Protein AF-A0A822G4Q5-F1 (afdb_monomer_lite)

Structure (mmCIF, N/CA/C/O backbone):
data_AF-A0A822G4Q5-F1
#
_entry.id   AF-A0A822G4Q5-F1
#
loop_
_atom_site.group_PDB
_atom_site.id
_atom_site.type_symbol
_atom_site.label_atom_id
_atom_site.label_alt_id
_atom_site.label_comp_id
_atom_site.label_asym_id
_atom_site.label_entity_id
_atom_site.label_seq_id
_atom_site.pdbx_PDB_ins_code
_atom_site.Cartn_x
_atom_site.Cartn_y
_atom_site.Cartn_z
_atom_site.occupancy
_atom_site.B_iso_or_equiv
_atom_site.auth_seq_id
_atom_site.auth_comp_id
_atom_site.auth_asym_id
_atom_site.auth_atom_id
_atom_site.pdbx_PDB_model_num
ATOM 1 N N . VAL A 1 1 ? -18.278 -3.561 -5.406 1.00 95.00 1 VAL A N 1
ATOM 2 C CA . VAL A 1 1 ? -18.072 -3.279 -3.957 1.00 95.00 1 VAL A CA 1
ATOM 3 C C . VAL A 1 1 ? -19.128 -3.998 -3.132 1.00 95.00 1 VAL A C 1
ATOM 5 O O . VAL A 1 1 ? -20.148 -4.370 -3.697 1.00 95.00 1 VAL A O 1
ATOM 8 N N . ARG A 1 2 ? -18.914 -4.217 -1.835 1.00 96.56 2 ARG A N 1
ATOM 9 C CA . ARG A 1 2 ? -19.910 -4.777 -0.910 1.00 96.56 2 ARG A CA 1
ATOM 10 C C . ARG A 1 2 ? -20.115 -3.811 0.250 1.00 96.56 2 ARG A C 1
ATOM 12 O O . ARG A 1 2 ? -19.138 -3.338 0.832 1.00 96.56 2 ARG A O 1
ATOM 19 N N . PHE A 1 3 ? -21.371 -3.503 0.553 1.00 96.44 3 PHE A N 1
ATOM 20 C CA . PHE A 1 3 ? -21.721 -2.659 1.690 1.00 96.44 3 PHE A CA 1
ATOM 21 C C . PHE A 1 3 ? -21.777 -3.474 2.987 1.00 96.44 3 PHE A C 1
ATOM 23 O O . PHE A 1 3 ? -21.990 -4.688 2.976 1.00 96.44 3 PHE A O 1
ATOM 30 N N . LYS A 1 4 ? -21.584 -2.795 4.114 1.00 95.38 4 LYS A N 1
ATOM 31 C CA . LYS A 1 4 ? -21.732 -3.356 5.454 1.00 95.38 4 LYS A CA 1
ATOM 32 C C . LYS A 1 4 ? -23.135 -3.929 5.625 1.00 95.38 4 LYS A C 1
ATOM 34 O O . LYS A 1 4 ? -24.110 -3.311 5.202 1.00 95.38 4 LYS A O 1
ATOM 39 N N . ASN A 1 5 ? -23.228 -5.100 6.252 1.00 92.94 5 ASN A N 1
ATOM 40 C CA . ASN A 1 5 ? -24.468 -5.868 6.439 1.00 92.94 5 ASN A CA 1
ATOM 41 C C . ASN A 1 5 ? -25.111 -6.397 5.141 1.00 92.94 5 ASN A C 1
ATOM 43 O O . ASN A 1 5 ? -26.229 -6.902 5.182 1.00 92.94 5 ASN A O 1
ATOM 47 N N . TRP A 1 6 ? -24.433 -6.307 3.990 1.00 93.88 6 TRP A N 1
ATOM 48 C CA . TRP A 1 6 ? -24.922 -6.885 2.737 1.00 93.88 6 TRP A CA 1
ATOM 49 C C . TRP A 1 6 ? -24.223 -8.214 2.452 1.00 93.88 6 TRP A C 1
ATOM 51 O O . TRP A 1 6 ? -22.994 -8.307 2.524 1.00 93.88 6 TRP A O 1
ATOM 61 N N . GLY A 1 7 ? -25.007 -9.229 2.077 1.00 92.50 7 GLY A N 1
ATOM 62 C CA . GLY A 1 7 ? -24.498 -10.566 1.749 1.00 92.50 7 GLY A CA 1
ATOM 63 C C . GLY A 1 7 ? -23.899 -10.690 0.344 1.00 92.50 7 GLY A C 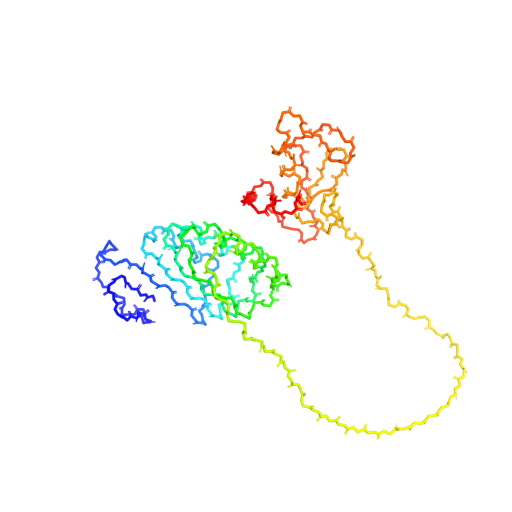1
ATOM 64 O O . GLY A 1 7 ? -23.169 -11.639 0.071 1.00 92.50 7 GL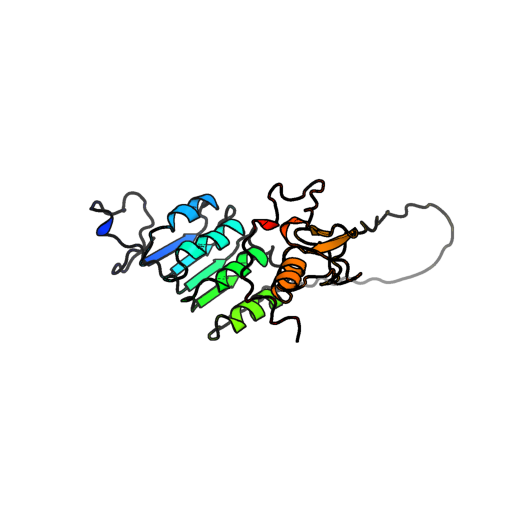Y A O 1
ATOM 65 N N . THR A 1 8 ? -24.169 -9.737 -0.551 1.00 94.12 8 THR A N 1
ATOM 66 C CA . THR A 1 8 ? -23.769 -9.801 -1.964 1.00 94.12 8 THR A CA 1
ATOM 67 C C . THR A 1 8 ? -22.996 -8.564 -2.401 1.00 94.12 8 THR A C 1
ATOM 69 O O . THR A 1 8 ? -23.208 -7.456 -1.909 1.00 94.12 8 THR A O 1
ATOM 72 N N . PHE A 1 9 ? -22.103 -8.746 -3.373 1.00 95.75 9 PHE A N 1
ATOM 73 C CA . PHE A 1 9 ? -21.417 -7.642 -4.035 1.00 95.75 9 PHE A CA 1
ATOM 74 C C . PHE A 1 9 ? -22.334 -6.944 -5.038 1.00 95.75 9 PHE A C 1
ATOM 76 O O . PHE A 1 9 ? -23.083 -7.587 -5.769 1.00 95.75 9 PHE A O 1
ATOM 83 N N . ILE A 1 10 ? -22.176 -5.629 -5.142 1.00 94.75 10 ILE A N 1
ATOM 84 C CA . ILE A 1 10 ? -22.649 -4.842 -6.274 1.00 94.75 10 ILE A CA 1
ATOM 85 C C . ILE A 1 10 ? -21.537 -4.819 -7.318 1.00 94.75 10 ILE A C 1
ATOM 87 O O . ILE A 1 10 ? -20.440 -4.297 -7.073 1.00 94.75 10 ILE A O 1
ATOM 91 N N . SER A 1 11 ? -21.828 -5.413 -8.470 1.00 92.62 11 SER A N 1
ATOM 92 C CA . SER A 1 11 ? -20.975 -5.434 -9.662 1.00 92.62 11 SER A CA 1
ATOM 93 C C . SER A 1 11 ? -21.550 -4.610 -10.818 1.00 92.62 11 SER A C 1
ATOM 95 O O . SER A 1 11 ? -20.801 -4.209 -11.701 1.00 92.62 11 SER A O 1
ATOM 97 N N . ASN A 1 12 ? -22.856 -4.328 -10.805 1.00 93.00 12 ASN A N 1
ATOM 98 C CA . ASN A 1 12 ? -23.525 -3.488 -11.792 1.00 93.00 12 ASN A CA 1
ATOM 99 C C . ASN A 1 12 ? -23.679 -2.063 -11.245 1.00 93.00 12 ASN A C 1
ATOM 101 O O . ASN A 1 12 ? -24.292 -1.870 -10.196 1.00 93.00 12 ASN A O 1
ATOM 105 N N . TYR A 1 13 ? -23.160 -1.072 -11.970 1.00 90.56 13 TYR A N 1
ATOM 106 C CA . TYR A 1 13 ? -23.275 0.344 -11.612 1.00 90.56 13 TYR A CA 1
ATOM 107 C C . TYR A 1 13 ? -24.737 0.789 -11.452 1.00 90.56 13 TYR A C 1
ATOM 109 O O . TYR A 1 13 ? -25.076 1.496 -10.509 1.00 90.56 13 TYR A O 1
ATOM 117 N N . ASN A 1 14 ? -25.631 0.287 -12.304 1.00 94.19 14 ASN A N 1
ATOM 118 C CA . ASN A 1 14 ? -27.055 0.625 -12.253 1.00 94.19 14 ASN A CA 1
ATOM 119 C C . ASN A 1 14 ? -27.787 -0.024 -11.064 1.00 94.19 14 ASN A C 1
ATOM 121 O O . ASN A 1 14 ? -28.950 0.279 -10.827 1.00 94.19 14 ASN A O 1
ATOM 125 N N . ALA A 1 15 ? -27.123 -0.919 -10.323 1.00 90.88 15 ALA A N 1
ATOM 126 C CA . ALA A 1 15 ? -27.644 -1.549 -9.110 1.00 90.88 15 ALA A CA 1
ATOM 127 C C . ALA A 1 15 ? -27.128 -0.878 -7.822 1.00 90.88 15 ALA A C 1
ATOM 129 O O . ALA A 1 15 ? -27.288 -1.426 -6.730 1.00 90.88 15 ALA A O 1
ATOM 130 N N . ILE A 1 16 ? -26.478 0.287 -7.931 1.00 90.81 16 ILE A N 1
ATOM 131 C CA . ILE A 1 16 ? -26.104 1.093 -6.768 1.00 90.81 16 ILE A CA 1
ATOM 132 C C . ILE A 1 16 ? -27.390 1.614 -6.100 1.00 90.81 16 ILE A C 1
ATOM 134 O O . ILE A 1 16 ? -28.247 2.174 -6.787 1.00 90.81 16 ILE A O 1
ATOM 138 N N . PRO A 1 17 ? -27.556 1.434 -4.776 1.00 89.00 17 PRO A N 1
ATOM 139 C CA . PRO A 1 17 ? -28.754 1.874 -4.081 1.00 89.00 17 PRO A CA 1
ATOM 140 C C . PRO A 1 17 ? -28.853 3.400 -4.056 1.00 89.00 17 PRO A C 1
ATOM 142 O O . PRO A 1 17 ? -27.862 4.107 -3.867 1.00 89.00 17 PRO A O 1
ATOM 145 N N . ILE A 1 18 ? -30.078 3.898 -4.204 1.00 91.38 18 ILE A N 1
ATOM 146 C CA . ILE A 1 18 ? -30.392 5.323 -4.113 1.00 91.38 18 ILE A CA 1
ATOM 147 C C . ILE A 1 18 ? -30.724 5.640 -2.653 1.00 91.38 18 ILE A C 1
ATOM 149 O O . ILE A 1 18 ? -31.617 5.033 -2.066 1.00 91.38 18 ILE A O 1
ATOM 153 N N . GLY A 1 19 ? -30.005 6.591 -2.063 1.00 88.69 19 GLY A N 1
ATOM 154 C CA . GLY A 1 19 ? -30.226 7.041 -0.692 1.00 88.69 19 GLY A CA 1
ATOM 155 C C . GLY A 1 19 ? -29.139 8.005 -0.231 1.00 88.69 19 GLY A C 1
ATOM 156 O O . GLY A 1 19 ? -28.251 8.379 -1.000 1.00 88.69 19 GLY A O 1
ATOM 157 N N . ALA A 1 20 ? -29.211 8.432 1.029 1.00 86.06 20 ALA A N 1
ATOM 158 C CA . ALA A 1 20 ? -28.218 9.344 1.582 1.00 86.06 20 ALA A CA 1
ATOM 159 C C . ALA A 1 20 ? -26.853 8.634 1.711 1.00 86.06 20 ALA A C 1
ATOM 161 O O . ALA A 1 20 ? -26.807 7.503 2.198 1.00 86.06 20 ALA A O 1
ATOM 162 N N . PRO A 1 21 ? -25.721 9.280 1.366 1.00 78.06 21 PRO A N 1
ATOM 163 C CA . PRO A 1 21 ? -24.396 8.648 1.422 1.00 78.06 21 PRO A CA 1
ATOM 164 C C . PRO A 1 21 ? -24.020 8.077 2.797 1.00 78.06 21 PRO A C 1
ATOM 166 O O . PRO A 1 21 ? -23.279 7.104 2.894 1.00 78.06 21 PRO A O 1
ATOM 169 N N . SER A 1 22 ? -24.551 8.652 3.880 1.00 84.00 22 SER A N 1
ATOM 170 C CA . SER A 1 22 ? -24.336 8.169 5.248 1.00 84.00 22 SER A CA 1
ATOM 171 C C . SER A 1 22 ? -24.955 6.792 5.522 1.00 84.00 22 SER A C 1
ATOM 173 O O . SER A 1 22 ? -24.504 6.115 6.446 1.00 84.00 22 SER A O 1
ATOM 175 N N . GLN A 1 23 ? -25.946 6.372 4.728 1.00 89.62 23 GLN A N 1
ATOM 176 C CA . GLN A 1 23 ? -26.679 5.112 4.898 1.00 89.62 23 GLN A CA 1
ATOM 177 C C . GLN A 1 23 ? -25.879 3.895 4.428 1.00 89.62 23 GLN A C 1
ATOM 179 O O . GLN A 1 23 ? -26.071 2.798 4.951 1.00 89.62 23 GLN A O 1
ATOM 184 N N . PHE A 1 24 ? -24.975 4.074 3.463 1.00 92.75 24 PHE A N 1
ATOM 185 C CA . PHE A 1 24 ? -24.252 2.972 2.839 1.00 92.75 24 PHE A CA 1
ATOM 186 C C . PHE A 1 24 ? -22.760 3.072 3.139 1.00 92.75 24 PHE A C 1
ATOM 188 O O . PHE A 1 24 ? -22.057 3.963 2.666 1.00 92.75 24 PHE A O 1
ATOM 195 N N . LYS A 1 25 ? -22.259 2.126 3.933 1.00 95.81 25 LYS A N 1
ATOM 196 C CA . LYS A 1 25 ? -20.843 2.035 4.304 1.00 95.81 25 LYS A CA 1
ATOM 197 C C . LYS A 1 25 ? -20.188 0.900 3.537 1.00 95.81 25 LYS A C 1
ATOM 199 O O . LYS A 1 25 ? -20.656 -0.231 3.617 1.00 95.81 25 LYS A O 1
ATOM 204 N N . ILE A 1 26 ? -19.147 1.189 2.758 1.00 96.94 26 ILE A N 1
ATOM 205 C CA . ILE A 1 26 ? -18.414 0.156 2.014 1.00 96.94 26 ILE A CA 1
ATOM 206 C C . ILE A 1 26 ? -17.595 -0.668 3.010 1.00 96.94 26 ILE A C 1
ATOM 208 O O . ILE A 1 26 ? -16.813 -0.108 3.769 1.00 96.94 26 ILE A O 1
ATOM 212 N N . GLU A 1 27 ? -17.763 -1.988 2.971 1.00 97.69 27 GLU A N 1
ATOM 213 C CA . GLU A 1 27 ? -17.027 -2.940 3.810 1.00 97.69 27 GLU A CA 1
ATOM 214 C C . GLU A 1 27 ? -15.979 -3.713 2.999 1.00 97.69 27 GLU A C 1
ATOM 216 O O . GLU A 1 27 ? -14.897 -4.008 3.507 1.00 97.69 27 GLU A O 1
ATOM 221 N N . GLU A 1 28 ? -16.250 -4.007 1.722 1.00 98.38 28 GLU A N 1
ATOM 222 C CA . GLU A 1 28 ? -15.286 -4.695 0.856 1.00 98.38 28 GLU A CA 1
ATOM 223 C C . GLU A 1 28 ? -15.213 -4.096 -0.549 1.00 98.38 28 GLU A C 1
ATOM 225 O O . GLU A 1 28 ? -16.220 -3.855 -1.226 1.00 98.38 28 GLU A O 1
ATOM 230 N N . ILE A 1 29 ? -13.986 -3.932 -1.032 1.00 98.19 29 ILE A N 1
ATOM 231 C CA . ILE A 1 29 ? -13.687 -3.581 -2.416 1.00 98.19 29 ILE A CA 1
ATOM 232 C C . ILE A 1 29 ? -13.072 -4.806 -3.080 1.00 98.19 29 ILE A C 1
ATOM 234 O O . ILE A 1 29 ? -12.075 -5.351 -2.619 1.00 98.19 29 ILE A O 1
ATOM 238 N N . ARG A 1 30 ? -13.672 -5.232 -4.190 1.00 97.56 30 ARG A N 1
ATOM 239 C CA . ARG A 1 30 ? -13.136 -6.273 -5.063 1.00 97.56 30 ARG A CA 1
ATOM 240 C C . ARG A 1 30 ? -13.054 -5.702 -6.469 1.00 97.56 30 ARG A C 1
ATOM 242 O O . ARG A 1 30 ? -14.085 -5.330 -7.027 1.00 97.56 30 ARG A O 1
ATOM 249 N N . ALA A 1 31 ? -11.842 -5.631 -7.000 1.00 96.56 31 ALA A N 1
ATOM 250 C CA . ALA A 1 31 ? -11.536 -5.150 -8.334 1.00 96.56 31 ALA A CA 1
ATOM 251 C C . ALA A 1 31 ? -10.730 -6.226 -9.066 1.00 96.56 31 ALA A C 1
ATOM 253 O O . ALA A 1 31 ? -9.599 -6.521 -8.691 1.00 96.56 31 ALA A O 1
ATOM 254 N N . ILE A 1 32 ? -11.346 -6.835 -10.078 1.00 95.44 32 ILE A N 1
ATOM 255 C CA . ILE A 1 32 ? -10.753 -7.899 -10.894 1.00 95.44 32 ILE A CA 1
ATOM 256 C C . ILE A 1 32 ? -10.841 -7.444 -12.346 1.00 95.44 32 ILE A C 1
ATOM 258 O O . ILE A 1 32 ? -11.933 -7.097 -12.793 1.00 95.44 32 ILE A O 1
ATOM 262 N N . ASN A 1 33 ? -9.716 -7.434 -13.065 1.00 94.50 33 ASN A N 1
ATOM 263 C CA . ASN A 1 33 ? -9.623 -6.896 -14.430 1.00 94.50 33 ASN A CA 1
ATOM 264 C C . ASN A 1 33 ? -10.166 -5.458 -14.536 1.00 94.50 33 ASN A C 1
ATOM 266 O O . ASN A 1 33 ? -10.824 -5.097 -15.512 1.00 94.50 33 ASN A O 1
ATOM 270 N N . ALA A 1 34 ? -9.947 -4.645 -13.502 1.00 93.00 34 ALA A N 1
ATOM 271 C CA . ALA A 1 34 ? -10.480 -3.293 -13.437 1.00 93.00 34 ALA A CA 1
ATOM 272 C C . ALA A 1 34 ? -9.436 -2.263 -13.890 1.00 93.00 34 ALA A C 1
ATOM 274 O O . ALA A 1 34 ? -8.253 -2.363 -13.563 1.00 93.00 34 ALA A O 1
ATOM 275 N N . CYS A 1 35 ? -9.888 -1.216 -14.576 1.00 92.88 35 CYS A N 1
ATOM 276 C CA . CYS A 1 35 ? -9.062 -0.085 -15.010 1.00 92.88 35 CYS A CA 1
ATOM 277 C C . CYS A 1 35 ? -8.890 0.979 -13.906 1.00 92.88 35 CYS A C 1
ATOM 279 O O . CYS A 1 35 ? -9.028 2.175 -14.149 1.00 92.88 35 CYS A O 1
ATOM 281 N N . ILE A 1 36 ? -8.656 0.548 -12.662 1.00 93.19 36 ILE A N 1
ATOM 282 C CA . ILE A 1 36 ? -8.436 1.465 -11.537 1.00 93.19 36 ILE A CA 1
ATOM 283 C C . ILE A 1 36 ? -6.996 1.977 -11.598 1.00 93.19 36 ILE A C 1
ATOM 285 O O . ILE A 1 36 ? -6.057 1.183 -11.647 1.00 93.19 36 ILE A O 1
ATOM 289 N N . THR A 1 37 ? -6.829 3.297 -11.557 1.00 92.62 37 THR A N 1
ATOM 290 C CA . THR A 1 37 ? -5.525 3.969 -11.490 1.00 92.62 37 THR A CA 1
ATOM 291 C C . THR A 1 37 ? -5.130 4.277 -10.047 1.00 92.62 37 THR A C 1
ATOM 293 O O . THR A 1 37 ? -5.963 4.248 -9.136 1.00 92.62 37 THR A O 1
ATOM 296 N N . SER A 1 38 ? -3.872 4.667 -9.835 1.00 87.75 38 SER A N 1
ATOM 297 C CA . SER A 1 38 ? -3.397 5.188 -8.546 1.00 87.75 38 SER A CA 1
ATOM 298 C C . SER A 1 38 ? -4.218 6.368 -8.026 1.00 87.75 38 SER A C 1
ATOM 300 O O . SER A 1 38 ? -4.416 6.497 -6.816 1.00 87.75 38 SER A O 1
ATOM 302 N N . GLU A 1 39 ? -4.748 7.204 -8.925 1.00 88.88 39 GLU A N 1
ATOM 303 C CA . GLU A 1 39 ? -5.601 8.329 -8.541 1.00 88.88 39 GLU A CA 1
ATOM 304 C C . GLU A 1 39 ? -6.918 7.883 -7.904 1.00 88.88 39 GLU A C 1
ATOM 306 O O . GLU A 1 39 ? -7.374 8.494 -6.936 1.00 88.88 39 GLU A O 1
ATOM 311 N N . GLY A 1 40 ? -7.458 6.741 -8.338 1.00 92.06 40 GLY A N 1
ATOM 312 C CA . GLY A 1 40 ? -8.669 6.149 -7.771 1.00 92.06 40 GLY A CA 1
ATOM 313 C C . GLY A 1 40 ? -8.566 5.813 -6.277 1.00 92.06 40 GLY A C 1
ATOM 314 O O . GLY A 1 40 ? -9.579 5.763 -5.586 1.00 92.06 40 GLY A O 1
ATOM 315 N N . PHE A 1 41 ? -7.357 5.650 -5.734 1.00 95.25 41 PHE A N 1
ATOM 316 C CA . PHE A 1 41 ? -7.164 5.373 -4.307 1.00 95.25 41 PHE A CA 1
ATOM 317 C C . PHE A 1 41 ? -7.376 6.606 -3.418 1.00 95.25 41 PHE A C 1
ATOM 319 O O . PHE A 1 41 ? -7.492 6.461 -2.204 1.00 95.25 41 PHE A O 1
ATOM 326 N N . ALA A 1 42 ? -7.477 7.815 -3.988 1.00 92.12 42 ALA A N 1
ATOM 327 C CA . ALA A 1 42 ? -7.885 8.997 -3.224 1.00 92.12 42 ALA A CA 1
ATOM 328 C C . ALA A 1 42 ? -9.300 8.840 -2.636 1.00 92.12 42 ALA A C 1
ATOM 330 O O . ALA A 1 42 ? -9.569 9.345 -1.551 1.00 92.12 42 ALA A O 1
ATOM 331 N N . TYR A 1 43 ? -10.172 8.067 -3.296 1.00 95.69 43 TYR A N 1
ATOM 332 C CA . TYR A 1 43 ? -11.537 7.785 -2.837 1.00 95.69 43 TYR A CA 1
ATOM 333 C C . TYR A 1 43 ? -11.615 6.783 -1.675 1.00 95.69 43 TYR A C 1
ATOM 335 O O . TYR A 1 43 ? -12.710 6.468 -1.215 1.00 95.69 43 TYR A O 1
ATOM 343 N N . LEU A 1 44 ? -10.477 6.274 -1.191 1.00 95.81 44 LEU A N 1
ATOM 344 C CA . LEU A 1 44 ? -10.431 5.551 0.082 1.00 95.81 44 LEU A CA 1
ATOM 345 C C . LEU A 1 44 ? -10.583 6.494 1.283 1.00 95.81 44 LEU A C 1
ATOM 347 O O . LEU A 1 44 ? -10.931 6.041 2.373 1.00 95.81 44 LEU A O 1
ATOM 351 N N . ASP A 1 45 ? -10.315 7.789 1.097 1.00 93.69 45 ASP A N 1
ATOM 352 C CA . ASP A 1 45 ? -10.490 8.785 2.147 1.00 93.69 45 ASP A CA 1
ATOM 353 C C . ASP A 1 45 ? -11.961 8.859 2.588 1.00 93.69 45 ASP A C 1
ATOM 355 O O . ASP A 1 45 ? -12.881 8.853 1.770 1.00 93.69 45 ASP A O 1
ATOM 359 N N . GLY A 1 46 ? -12.189 8.881 3.900 1.00 92.50 46 GLY A N 1
ATOM 360 C CA . GLY A 1 46 ? -13.528 8.836 4.491 1.00 92.50 46 GLY A CA 1
ATOM 361 C C . GLY A 1 46 ? -14.193 7.451 4.549 1.00 92.50 46 GLY A C 1
ATOM 362 O O . GLY A 1 46 ? -15.292 7.343 5.100 1.00 92.50 46 GLY A O 1
ATOM 363 N N . LEU A 1 47 ? -13.562 6.376 4.053 1.00 95.81 47 LEU A N 1
ATOM 364 C CA . LEU A 1 47 ? -14.100 5.014 4.190 1.00 95.81 47 LEU A CA 1
ATOM 365 C C . LEU A 1 47 ? -13.817 4.422 5.585 1.00 95.81 47 LEU A C 1
ATOM 367 O O . LEU A 1 47 ? -12.849 3.696 5.808 1.00 95.81 47 LEU A O 1
ATOM 371 N N . THR A 1 48 ? -14.719 4.700 6.526 1.00 94.81 48 THR A N 1
ATOM 372 C CA . THR A 1 48 ? -14.612 4.330 7.954 1.00 94.81 48 THR A CA 1
ATOM 373 C C . THR A 1 48 ? -14.842 2.856 8.281 1.00 94.81 48 THR A C 1
ATOM 375 O O . THR A 1 48 ? -14.525 2.416 9.381 1.00 94.81 48 THR A O 1
ATOM 378 N N . ASP A 1 49 ? -15.403 2.083 7.356 1.00 96.88 49 ASP A N 1
ATOM 379 C CA . ASP A 1 49 ? -15.839 0.703 7.607 1.00 96.88 49 ASP A CA 1
ATOM 380 C C . ASP A 1 49 ? -15.196 -0.299 6.639 1.00 96.88 49 ASP A C 1
ATOM 382 O O . ASP A 1 49 ? -15.547 -1.477 6.650 1.00 96.88 49 ASP A O 1
ATOM 386 N N . LEU A 1 50 ? -14.250 0.143 5.805 1.00 98.19 50 LEU A N 1
ATOM 387 C CA . LEU A 1 50 ? -13.613 -0.717 4.816 1.00 98.19 50 LEU A CA 1
ATOM 388 C C . LEU A 1 50 ? -12.723 -1.757 5.504 1.00 98.19 50 LEU A C 1
ATOM 390 O O . LEU A 1 50 ? -11.725 -1.414 6.128 1.00 98.19 50 LEU A O 1
ATOM 394 N N . LYS A 1 51 ? -13.066 -3.037 5.352 1.00 97.81 51 LYS A N 1
ATOM 395 C CA . LYS A 1 51 ? -12.367 -4.169 5.970 1.00 97.81 51 LYS A CA 1
ATOM 396 C C . LYS A 1 51 ? -11.509 -4.954 4.998 1.00 97.81 51 LYS A C 1
ATOM 398 O O . LYS A 1 51 ? -10.472 -5.472 5.412 1.00 97.81 51 LYS A O 1
ATOM 403 N N . LYS A 1 52 ? -11.914 -5.074 3.728 1.00 98.06 52 LYS A N 1
ATOM 404 C CA . LYS A 1 52 ? -11.177 -5.895 2.754 1.00 98.06 52 LYS A CA 1
ATOM 405 C C . LYS A 1 52 ? -10.991 -5.218 1.407 1.00 98.06 52 LYS A C 1
ATOM 407 O O . LYS A 1 52 ? -11.926 -4.632 0.862 1.00 98.06 52 LYS A O 1
ATOM 412 N N . ILE A 1 53 ? -9.798 -5.378 0.845 1.00 98.25 53 ILE A N 1
ATOM 413 C CA . ILE A 1 53 ? -9.459 -4.972 -0.519 1.00 98.25 53 ILE A CA 1
ATOM 414 C C . ILE A 1 53 ? -8.917 -6.192 -1.273 1.00 98.25 53 ILE A C 1
ATOM 416 O O . ILE A 1 53 ? -7.944 -6.807 -0.852 1.00 98.25 53 ILE A O 1
ATOM 420 N N . HIS A 1 54 ? -9.521 -6.533 -2.409 1.00 97.69 54 HIS A N 1
ATOM 421 C CA . HIS A 1 54 ? -9.015 -7.530 -3.359 1.00 97.69 54 HIS A CA 1
ATOM 422 C C . HIS A 1 54 ? -8.753 -6.843 -4.690 1.00 97.69 54 HIS A C 1
ATOM 424 O O . HIS A 1 54 ? -9.686 -6.320 -5.301 1.00 97.69 54 HIS A O 1
ATOM 430 N N . LEU A 1 55 ? -7.503 -6.878 -5.143 1.00 97.62 55 LEU A N 1
ATOM 431 C CA . LEU A 1 55 ? -7.048 -6.328 -6.415 1.00 97.62 55 LEU A CA 1
ATOM 432 C C . LEU A 1 55 ? -6.419 -7.442 -7.246 1.00 97.62 55 LEU A C 1
ATOM 434 O O . LEU A 1 55 ? -5.454 -8.075 -6.817 1.00 97.62 55 LEU A O 1
ATOM 438 N N . GLU A 1 56 ? -6.964 -7.667 -8.435 1.00 95.50 56 GLU A N 1
ATOM 439 C CA . GLU A 1 56 ? -6.492 -8.700 -9.346 1.00 95.50 56 GLU A CA 1
ATOM 440 C C . GLU A 1 56 ? -6.456 -8.195 -10.786 1.00 95.50 56 GLU A C 1
ATOM 442 O O . GLU A 1 56 ? -7.460 -7.690 -11.292 1.00 95.50 56 GLU A O 1
ATOM 447 N N . LYS A 1 57 ? -5.308 -8.355 -11.458 1.00 93.50 57 LYS A N 1
ATOM 448 C CA . LYS A 1 57 ? -5.126 -7.967 -12.872 1.00 93.50 57 LYS A CA 1
ATOM 449 C C . LYS A 1 57 ? -5.470 -6.493 -13.141 1.00 93.50 57 LYS A C 1
ATOM 451 O O . LYS A 1 57 ? -6.055 -6.141 -14.166 1.00 93.50 57 LYS A O 1
ATOM 456 N N . CYS A 1 58 ? -5.124 -5.616 -12.200 1.00 94.31 58 CYS A N 1
ATOM 457 C CA . CYS A 1 58 ? -5.321 -4.172 -12.312 1.00 94.31 58 CYS A CA 1
ATOM 458 C C . CYS A 1 58 ? -4.013 -3.502 -12.764 1.00 94.31 58 CYS A C 1
ATOM 460 O O . CYS A 1 58 ? -3.192 -3.093 -11.945 1.00 94.31 58 CYS A O 1
ATOM 462 N N . ASN A 1 59 ? -3.814 -3.383 -14.078 1.00 89.50 59 ASN A N 1
ATOM 463 C CA . ASN A 1 59 ? -2.523 -2.998 -14.676 1.00 89.50 59 ASN A CA 1
ATOM 464 C C . ASN A 1 59 ? -2.097 -1.538 -14.435 1.00 89.50 59 ASN A C 1
ATOM 466 O O . ASN A 1 59 ? -0.945 -1.189 -14.681 1.00 89.50 59 ASN A O 1
ATOM 470 N N . GLN A 1 60 ? -3.017 -0.683 -13.984 1.00 89.44 60 GLN A N 1
ATOM 471 C CA . GLN A 1 60 ? -2.772 0.746 -13.752 1.00 89.44 60 GLN A CA 1
ATOM 472 C C . GLN A 1 60 ? -2.501 1.087 -12.273 1.00 89.44 60 GLN A C 1
ATOM 474 O O . GLN A 1 60 ? -2.353 2.260 -11.927 1.00 89.44 60 GLN A O 1
ATOM 479 N N . ILE A 1 61 ? -2.422 0.075 -11.403 1.00 92.31 61 ILE A N 1
ATOM 480 C CA . ILE A 1 61 ? -2.105 0.216 -9.976 1.00 92.31 61 ILE A CA 1
ATOM 481 C C . ILE A 1 61 ? -0.599 0.036 -9.774 1.00 92.31 61 ILE A C 1
ATOM 483 O O . ILE A 1 61 ? -0.030 -0.942 -10.248 1.00 92.31 61 ILE A O 1
ATOM 487 N N . ASN A 1 62 ? 0.020 0.958 -9.038 1.00 91.38 62 ASN A N 1
ATOM 488 C CA . ASN A 1 62 ? 1.460 1.027 -8.756 1.00 91.38 62 ASN A CA 1
ATOM 489 C C . ASN A 1 62 ? 1.745 1.294 -7.264 1.00 91.38 62 ASN A C 1
ATOM 491 O O . ASN A 1 62 ? 0.818 1.426 -6.462 1.00 91.38 62 ASN A O 1
ATOM 495 N N . ASP A 1 63 ? 3.017 1.432 -6.887 1.00 90.44 63 ASP A N 1
ATOM 496 C CA . ASP A 1 63 ? 3.440 1.659 -5.495 1.00 90.44 63 ASP A CA 1
ATOM 497 C C . ASP A 1 63 ? 2.765 2.871 -4.825 1.00 90.44 63 ASP A C 1
ATOM 499 O O . ASP A 1 63 ? 2.393 2.810 -3.651 1.00 90.44 63 ASP A O 1
ATOM 503 N N . SER A 1 64 ? 2.504 3.953 -5.571 1.00 89.88 64 SER A N 1
ATOM 504 C CA . SER A 1 64 ? 1.784 5.129 -5.053 1.00 89.88 64 SER A CA 1
ATOM 505 C C . SER A 1 64 ? 0.348 4.807 -4.633 1.00 89.88 64 SER A C 1
ATOM 507 O O . SER A 1 64 ? -0.206 5.463 -3.751 1.00 89.88 64 SER A O 1
ATOM 509 N N . SER A 1 65 ? -0.253 3.782 -5.236 1.00 93.12 65 SER A N 1
ATOM 510 C CA . SER A 1 65 ? -1.581 3.287 -4.861 1.00 93.12 65 SER A CA 1
ATOM 511 C C . SER A 1 65 ? -1.545 2.640 -3.475 1.00 93.12 65 SER A C 1
ATOM 513 O O . SER A 1 65 ? -2.415 2.904 -2.650 1.00 93.12 65 SER A O 1
ATOM 515 N N . MET A 1 66 ? -0.498 1.859 -3.180 1.00 93.81 66 MET A N 1
ATOM 516 C CA . MET A 1 66 ? -0.320 1.223 -1.868 1.00 93.81 66 MET A CA 1
ATOM 517 C C . MET A 1 66 ? -0.054 2.247 -0.769 1.00 93.81 66 MET A C 1
ATOM 519 O O . MET A 1 66 ? -0.616 2.133 0.317 1.00 93.81 66 MET A O 1
ATOM 523 N N . ALA A 1 67 ? 0.704 3.307 -1.062 1.00 88.94 67 ALA A N 1
ATOM 524 C CA . ALA A 1 67 ? 0.897 4.410 -0.122 1.00 88.94 67 ALA A CA 1
ATOM 525 C C . ALA A 1 67 ? -0.436 5.061 0.302 1.00 88.94 67 ALA A C 1
ATOM 527 O O . ALA A 1 67 ? -0.604 5.453 1.461 1.00 88.94 67 ALA A O 1
ATOM 528 N N . ARG A 1 68 ? -1.407 5.149 -0.619 1.00 92.00 68 ARG A N 1
ATOM 529 C CA . ARG A 1 68 ? -2.745 5.707 -0.357 1.00 92.00 68 ARG A CA 1
ATOM 530 C C . ARG A 1 68 ? -3.650 4.767 0.446 1.00 92.00 68 ARG A C 1
ATOM 532 O O . ARG A 1 68 ? -4.591 5.256 1.066 1.00 92.00 68 ARG A O 1
ATOM 539 N N . CYS A 1 69 ? -3.340 3.471 0.554 1.00 93.06 69 CYS A N 1
ATOM 540 C CA . CYS A 1 69 ? -4.047 2.565 1.471 1.00 93.06 69 CYS A CA 1
ATOM 541 C C . CYS A 1 69 ? -3.930 3.004 2.941 1.00 93.06 69 CYS A C 1
ATOM 543 O O . CYS A 1 69 ? -4.802 2.674 3.740 1.00 93.06 69 CYS A O 1
ATOM 545 N N . ASN A 1 70 ? -2.938 3.828 3.303 1.00 89.25 70 ASN A N 1
ATOM 546 C CA . ASN A 1 70 ? -2.844 4.414 4.645 1.00 89.25 70 ASN A CA 1
ATOM 547 C C . ASN A 1 70 ? -4.069 5.256 5.047 1.00 89.25 70 ASN A C 1
ATOM 549 O O . ASN A 1 70 ? -4.283 5.486 6.235 1.00 89.25 70 ASN A O 1
ATOM 553 N N . LYS A 1 71 ? -4.894 5.700 4.088 1.00 92.31 71 LYS A N 1
ATOM 554 C CA . LYS A 1 71 ? -6.178 6.367 4.364 1.00 92.31 71 LYS A CA 1
ATOM 555 C C . LYS A 1 71 ? -7.168 5.478 5.124 1.00 92.31 71 LYS A C 1
ATOM 557 O O . LYS A 1 71 ? -8.043 5.999 5.802 1.00 92.31 71 LYS A O 1
ATOM 562 N N . VAL A 1 72 ? -6.997 4.159 5.045 1.00 96.12 72 VAL A N 1
ATOM 563 C CA . VAL A 1 72 ? -7.819 3.140 5.716 1.00 96.12 72 VAL A CA 1
ATOM 564 C C . VAL A 1 72 ? -6.982 2.267 6.659 1.00 96.12 72 VAL A C 1
ATOM 566 O O . VAL A 1 72 ? -7.333 1.122 6.940 1.00 96.12 72 VAL A O 1
ATOM 569 N N . LYS A 1 73 ? -5.857 2.800 7.161 1.00 92.12 73 LYS A N 1
ATOM 570 C CA . LYS A 1 73 ? -4.917 2.065 8.027 1.00 92.12 73 LYS A CA 1
ATOM 571 C C . LYS A 1 73 ? -5.569 1.478 9.282 1.00 92.12 73 LYS A C 1
ATOM 573 O O . LYS A 1 73 ? -5.217 0.378 9.689 1.00 92.12 73 LYS A O 1
ATOM 578 N N . ASP A 1 74 ? -6.541 2.197 9.844 1.00 91.62 74 ASP A N 1
ATOM 579 C CA . ASP A 1 74 ? -7.194 1.850 11.107 1.00 91.62 74 ASP A CA 1
ATOM 580 C C . ASP A 1 74 ? -8.410 0.933 10.897 1.00 91.62 74 ASP A C 1
ATOM 582 O O . ASP A 1 74 ? -9.052 0.518 11.859 1.00 91.62 74 ASP A O 1
ATOM 586 N N . THR A 1 75 ? -8.772 0.608 9.654 1.00 96.56 75 THR A N 1
ATOM 587 C CA . THR A 1 75 ? -9.999 -0.145 9.347 1.00 96.56 75 THR A CA 1
ATOM 588 C C . THR A 1 75 ? -9.728 -1.416 8.561 1.00 96.56 75 THR A C 1
ATOM 590 O O . THR A 1 75 ? -10.419 -2.410 8.804 1.00 96.56 75 THR A O 1
ATOM 593 N N . LEU A 1 76 ? -8.719 -1.412 7.683 1.00 96.38 76 LEU A N 1
ATOM 594 C CA . LEU A 1 76 ? -8.433 -2.517 6.779 1.00 96.38 76 LEU A CA 1
ATOM 595 C C . LEU A 1 76 ? -7.858 -3.732 7.517 1.00 96.38 76 LEU A C 1
ATOM 597 O O . LEU A 1 76 ? -6.842 -3.644 8.198 1.00 96.38 76 LEU A O 1
ATOM 601 N N . GLU A 1 77 ? -8.487 -4.888 7.319 1.00 94.00 77 GLU A N 1
ATOM 602 C CA . GLU A 1 77 ? -8.128 -6.157 7.964 1.00 94.00 77 GLU A CA 1
ATOM 603 C C . GLU A 1 77 ? -7.594 -7.194 6.974 1.00 94.00 77 GLU A C 1
ATOM 605 O O . GLU A 1 77 ? -6.857 -8.105 7.355 1.00 94.00 77 GLU A O 1
ATOM 610 N N . SER A 1 78 ? -7.949 -7.081 5.693 1.00 93.12 78 SER A N 1
ATOM 611 C CA . SER A 1 78 ? -7.478 -7.998 4.661 1.00 93.12 78 SER A CA 1
ATOM 612 C C . SER A 1 78 ? -7.151 -7.287 3.358 1.00 93.12 78 SER A C 1
ATOM 614 O O . SER A 1 78 ? -7.942 -6.483 2.862 1.00 93.12 78 SER A O 1
ATOM 616 N N . ILE A 1 79 ? -6.005 -7.632 2.773 1.00 94.69 79 ILE A N 1
ATOM 617 C CA . ILE A 1 79 ? -5.630 -7.191 1.436 1.00 94.69 79 ILE A CA 1
ATOM 618 C C . ILE A 1 79 ? -5.146 -8.363 0.581 1.00 94.69 79 ILE A C 1
ATOM 620 O O . ILE A 1 79 ? -4.333 -9.177 1.017 1.00 94.69 79 ILE A O 1
ATOM 624 N N . ALA A 1 80 ? -5.644 -8.447 -0.649 1.00 94.25 80 ALA A N 1
ATOM 625 C CA . ALA A 1 80 ? -5.180 -9.382 -1.664 1.00 94.25 80 ALA A CA 1
ATOM 626 C C . ALA A 1 80 ? -4.675 -8.608 -2.887 1.00 94.25 80 ALA A C 1
ATOM 628 O O . ALA A 1 80 ? -5.422 -7.824 -3.472 1.00 94.25 80 ALA A O 1
ATOM 629 N N . LEU A 1 81 ? -3.411 -8.832 -3.250 1.00 93.81 81 LEU A N 1
ATOM 630 C CA . LEU A 1 81 ? -2.705 -8.223 -4.374 1.00 93.81 81 LEU A CA 1
ATOM 631 C C . LEU A 1 81 ? -2.233 -9.335 -5.312 1.00 93.81 81 LEU A C 1
ATOM 633 O O . LEU A 1 81 ? -1.311 -10.092 -4.990 1.00 93.81 81 LEU A O 1
ATOM 637 N N . ILE A 1 82 ? -2.903 -9.461 -6.454 1.00 90.75 82 ILE A N 1
ATOM 638 C CA . ILE A 1 82 ? -2.741 -10.590 -7.369 1.00 90.75 82 ILE A CA 1
ATOM 639 C C . ILE A 1 82 ? -2.531 -10.070 -8.795 1.00 90.75 82 ILE A C 1
ATOM 641 O O . ILE A 1 82 ? -3.292 -9.227 -9.261 1.00 90.75 82 ILE A O 1
ATOM 645 N N . ASP A 1 83 ? -1.527 -10.572 -9.517 1.00 89.75 83 ASP A N 1
ATOM 646 C CA . ASP A 1 83 ? -1.273 -10.184 -10.919 1.00 89.75 83 ASP A CA 1
ATOM 647 C C . ASP A 1 83 ? -1.117 -8.662 -11.118 1.00 89.75 83 ASP A C 1
ATOM 649 O O . ASP A 1 83 ? -1.658 -8.081 -12.060 1.00 89.75 83 ASP A O 1
ATOM 653 N N . LEU A 1 84 ? -0.405 -7.989 -10.208 1.00 92.56 84 LEU A N 1
ATOM 654 C CA . LEU A 1 84 ? -0.154 -6.548 -10.293 1.00 92.56 84 LEU A CA 1
ATOM 655 C C . LEU A 1 84 ? 1.283 -6.298 -10.748 1.00 92.56 84 LEU A C 1
ATOM 657 O O . LEU A 1 84 ? 2.238 -6.534 -10.010 1.00 92.56 84 LEU A O 1
ATOM 661 N N . VAL A 1 85 ? 1.429 -5.822 -11.985 1.00 88.88 85 VAL A N 1
ATOM 662 C CA . VAL A 1 85 ? 2.737 -5.713 -12.649 1.00 88.88 85 VAL A CA 1
ATOM 663 C C . VAL A 1 85 ? 3.572 -4.524 -12.174 1.00 88.88 85 VAL A C 1
ATOM 665 O O . VAL A 1 85 ? 4.790 -4.634 -12.166 1.00 88.88 85 VAL A O 1
ATOM 668 N N . GLN A 1 86 ? 2.954 -3.422 -11.736 1.00 91.06 86 GLN A N 1
ATOM 669 C CA . GLN A 1 86 ? 3.666 -2.202 -11.312 1.00 91.06 86 GLN A CA 1
ATOM 670 C C . GLN A 1 86 ? 3.850 -2.085 -9.787 1.00 91.06 86 GLN A C 1
ATOM 672 O O . GLN A 1 86 ? 4.169 -1.005 -9.292 1.00 91.06 86 GLN A O 1
ATOM 677 N N . ILE A 1 87 ? 3.603 -3.162 -9.034 1.00 90.94 87 ILE A N 1
ATOM 678 C CA . ILE A 1 87 ? 3.809 -3.198 -7.581 1.00 90.94 87 ILE A CA 1
ATOM 679 C C . ILE A 1 87 ? 5.162 -3.840 -7.281 1.00 90.94 87 ILE A C 1
ATOM 681 O O . ILE A 1 87 ? 5.385 -4.999 -7.637 1.00 90.94 87 ILE A O 1
ATOM 685 N N . SER A 1 88 ? 6.037 -3.089 -6.616 1.00 89.00 88 SER A N 1
ATOM 686 C CA . SER A 1 88 ? 7.361 -3.524 -6.161 1.00 89.00 88 SER A CA 1
ATOM 687 C C . SER A 1 88 ? 7.399 -3.749 -4.646 1.00 89.00 88 SER A C 1
ATOM 689 O O . SER A 1 88 ? 6.430 -3.484 -3.928 1.00 89.00 88 SER A O 1
ATOM 691 N N . GLU A 1 89 ? 8.539 -4.212 -4.131 1.00 85.06 89 GLU A N 1
ATOM 692 C CA . GLU A 1 89 ? 8.809 -4.275 -2.691 1.00 85.06 89 GLU A CA 1
ATOM 693 C C . GLU A 1 89 ? 8.571 -2.939 -1.958 1.00 85.06 89 GLU A C 1
ATOM 695 O O . GLU A 1 89 ? 8.065 -2.951 -0.835 1.00 85.06 89 GLU A O 1
ATOM 700 N N . ASN A 1 90 ? 8.831 -1.792 -2.601 1.00 84.94 90 ASN A N 1
ATOM 701 C CA . ASN A 1 90 ? 8.587 -0.470 -2.009 1.00 84.94 90 ASN A CA 1
ATOM 702 C C . ASN A 1 90 ? 7.092 -0.207 -1.802 1.00 84.94 90 ASN A C 1
ATOM 704 O O . ASN A 1 90 ? 6.687 0.328 -0.770 1.00 84.94 90 ASN A O 1
ATOM 708 N N . GLY A 1 91 ? 6.255 -0.610 -2.762 1.00 87.06 91 GLY A N 1
ATOM 709 C CA . GLY A 1 91 ? 4.803 -0.538 -2.631 1.00 87.06 91 GLY A CA 1
ATOM 710 C C . GLY A 1 91 ? 4.295 -1.413 -1.490 1.00 87.06 91 GLY A C 1
ATOM 711 O O . GLY A 1 91 ? 3.456 -0.986 -0.699 1.00 87.06 91 GLY A O 1
ATOM 712 N N . LEU A 1 92 ? 4.835 -2.626 -1.368 1.00 90.81 92 LEU A N 1
ATOM 713 C CA . LEU A 1 92 ? 4.431 -3.577 -0.332 1.00 90.81 92 LEU A CA 1
ATOM 714 C C . LEU A 1 92 ? 4.856 -3.154 1.079 1.00 90.81 92 LEU A C 1
ATOM 716 O O . LEU A 1 92 ? 4.135 -3.453 2.030 1.00 90.81 92 LEU A O 1
ATOM 720 N N . ALA A 1 93 ? 5.953 -2.409 1.227 1.00 84.62 93 ALA A N 1
ATOM 721 C CA . ALA A 1 93 ? 6.377 -1.865 2.518 1.00 84.62 93 ALA A CA 1
ATOM 722 C C . ALA A 1 93 ? 5.311 -0.954 3.164 1.00 84.62 93 ALA A C 1
ATOM 724 O O . ALA A 1 93 ? 5.212 -0.885 4.388 1.00 84.62 93 ALA A O 1
ATOM 725 N N . TYR A 1 94 ? 4.449 -0.306 2.368 1.00 86.69 94 TYR A N 1
ATOM 726 C CA . TYR A 1 94 ? 3.346 0.503 2.902 1.00 86.69 94 TYR A CA 1
ATOM 727 C C . TYR A 1 94 ? 2.266 -0.317 3.614 1.00 86.69 94 TYR A C 1
ATOM 729 O O . TYR A 1 94 ? 1.558 0.236 4.455 1.00 86.69 94 TYR A O 1
ATOM 737 N N . LEU A 1 95 ? 2.141 -1.618 3.327 1.00 87.56 95 LEU A N 1
ATOM 738 C CA . LEU A 1 95 ? 1.145 -2.474 3.983 1.00 87.56 95 LEU A CA 1
ATOM 739 C C . LEU A 1 95 ? 1.393 -2.609 5.482 1.00 87.56 95 LEU A C 1
ATOM 741 O O . LEU A 1 95 ? 0.459 -2.827 6.244 1.00 87.56 95 LEU A O 1
ATOM 745 N N . ALA A 1 96 ? 2.634 -2.434 5.912 1.00 82.50 96 ALA A N 1
ATOM 746 C CA . ALA A 1 96 ? 2.990 -2.514 7.311 1.00 82.50 96 ALA A CA 1
ATOM 747 C C . ALA A 1 96 ? 2.546 -1.285 8.129 1.00 82.50 96 ALA A C 1
ATOM 749 O O . ALA A 1 96 ? 2.478 -1.340 9.349 1.00 82.50 96 ALA A O 1
ATOM 750 N N . GLY A 1 97 ? 2.160 -0.187 7.466 1.00 82.56 97 GLY A N 1
ATOM 751 C CA . GLY A 1 97 ? 1.489 0.943 8.117 1.00 82.56 97 GLY A CA 1
ATOM 752 C C . GLY A 1 97 ? 0.010 0.692 8.442 1.00 82.56 97 GLY A C 1
ATOM 753 O O . GLY A 1 97 ? -0.621 1.541 9.074 1.00 82.56 97 GLY A O 1
ATOM 754 N N . LEU A 1 98 ? -0.559 -0.435 7.999 1.00 87.31 98 LEU A N 1
ATOM 755 C CA . LEU A 1 98 ? -1.964 -0.793 8.190 1.00 87.31 98 LEU A CA 1
ATOM 756 C C . LEU A 1 98 ? -2.120 -1.561 9.510 1.00 87.31 98 LEU A C 1
ATOM 758 O O . LEU A 1 98 ? -1.959 -2.778 9.570 1.00 87.31 98 LEU A O 1
ATOM 762 N N . THR A 1 99 ? -2.434 -0.828 10.576 1.00 85.06 99 THR A N 1
ATOM 763 C CA . THR A 1 99 ? -2.356 -1.283 11.977 1.00 85.06 99 THR A CA 1
ATOM 764 C C . THR A 1 99 ? -3.312 -2.422 12.329 1.00 85.06 99 THR A C 1
ATOM 766 O O . THR A 1 99 ? -3.051 -3.167 13.270 1.00 85.06 99 THR A O 1
ATOM 769 N N . ASN A 1 100 ? -4.404 -2.583 11.577 1.00 88.62 100 ASN A N 1
ATOM 770 C CA . ASN A 1 100 ? -5.406 -3.629 11.798 1.00 88.62 100 ASN A CA 1
ATOM 771 C C . ASN A 1 100 ? -5.341 -4.783 10.790 1.00 88.62 100 ASN A C 1
ATOM 773 O O . ASN A 1 100 ? -6.217 -5.656 10.801 1.00 88.62 100 ASN A O 1
ATOM 777 N N . LEU A 1 101 ? -4.319 -4.809 9.929 1.00 87.94 101 LEU A N 1
ATOM 778 C CA . LEU A 1 101 ? -4.184 -5.821 8.892 1.00 87.94 101 LEU A CA 1
ATOM 779 C C . LEU A 1 101 ? -3.924 -7.199 9.520 1.00 87.94 101 LEU A C 1
ATOM 781 O O . LEU A 1 101 ? -3.090 -7.362 10.399 1.00 87.94 101 LEU A O 1
ATOM 785 N N . LYS A 1 102 ? -4.663 -8.218 9.085 1.00 85.31 102 LYS A N 1
ATOM 786 C CA . LYS A 1 102 ? -4.574 -9.596 9.606 1.00 85.31 102 LYS A CA 1
ATOM 787 C C . LYS A 1 102 ? -4.293 -10.606 8.506 1.00 85.31 102 LYS A C 1
ATOM 789 O O . LYS A 1 102 ? -3.709 -11.654 8.756 1.00 85.31 102 LYS A O 1
ATOM 794 N N . HIS A 1 103 ? -4.739 -10.311 7.288 1.00 83.94 103 HIS A N 1
ATOM 795 C CA . HIS A 1 103 ? -4.686 -11.245 6.171 1.00 83.94 103 HIS A CA 1
ATOM 796 C C . HIS A 1 103 ? -4.105 -10.564 4.938 1.00 83.94 103 HIS A C 1
ATOM 798 O O . HIS A 1 103 ? -4.721 -9.658 4.378 1.00 83.94 103 HIS A O 1
ATOM 804 N N . VAL A 1 104 ? -2.942 -11.031 4.488 1.00 87.00 104 VAL A N 1
ATOM 805 C CA . VAL A 1 104 ? -2.269 -10.510 3.294 1.00 87.00 104 VAL A CA 1
ATOM 806 C C . VAL A 1 104 ? -2.104 -11.636 2.278 1.00 87.00 104 VAL A C 1
ATOM 808 O O . VAL A 1 104 ? -1.539 -12.681 2.579 1.00 87.00 104 VAL A O 1
ATOM 811 N N . ILE A 1 105 ? -2.585 -11.444 1.056 1.00 84.31 105 ILE A N 1
ATOM 812 C CA . ILE A 1 105 ? -2.400 -12.403 -0.038 1.00 84.31 105 ILE A CA 1
ATOM 813 C C . ILE A 1 105 ? -1.599 -11.708 -1.129 1.00 84.31 105 ILE A C 1
ATOM 815 O O . ILE A 1 105 ? -2.059 -10.718 -1.689 1.00 84.31 105 ILE A O 1
ATOM 819 N N . LEU A 1 106 ? -0.406 -12.223 -1.433 1.00 88.88 106 LEU A N 1
ATOM 820 C CA . LEU A 1 106 ? 0.479 -11.688 -2.469 1.00 88.88 106 LEU A CA 1
ATOM 821 C C . LEU A 1 106 ? 0.770 -12.782 -3.495 1.00 88.88 106 LEU A C 1
ATOM 823 O O . LEU A 1 106 ? 1.455 -13.757 -3.182 1.00 88.88 106 LEU A O 1
ATOM 827 N N . ALA A 1 107 ? 0.302 -12.617 -4.728 1.00 85.69 107 ALA A N 1
ATOM 828 C CA . ALA A 1 107 ? 0.504 -13.611 -5.779 1.00 85.69 107 ALA A CA 1
ATOM 829 C C . ALA A 1 107 ? 0.851 -12.955 -7.116 1.00 85.69 107 ALA A C 1
ATOM 831 O O . ALA A 1 107 ? 0.249 -11.959 -7.498 1.00 85.69 107 ALA A O 1
ATOM 832 N N . ARG A 1 108 ? 1.813 -13.542 -7.842 1.00 85.75 108 ARG A N 1
ATOM 833 C CA . ARG A 1 108 ? 2.194 -13.118 -9.203 1.00 85.75 108 ARG A CA 1
ATOM 834 C C . ARG A 1 108 ? 2.446 -11.602 -9.300 1.00 85.75 108 ARG A C 1
ATOM 836 O O . ARG A 1 108 ? 1.777 -10.879 -10.027 1.00 85.75 108 ARG A O 1
ATOM 843 N N . LEU A 1 109 ? 3.423 -11.132 -8.524 1.00 89.50 109 LEU A N 1
ATOM 844 C CA . LEU A 1 109 ? 3.884 -9.739 -8.506 1.00 89.50 109 LEU A CA 1
ATOM 845 C C . LEU A 1 109 ? 5.293 -9.686 -9.126 1.00 89.50 109 LEU A C 1
ATOM 847 O O . LEU A 1 109 ? 6.265 -9.868 -8.392 1.00 89.50 109 LEU A O 1
ATOM 851 N N . PRO A 1 110 ? 5.426 -9.545 -10.460 1.00 85.81 110 PRO A N 1
ATOM 852 C CA . PRO A 1 110 ? 6.701 -9.728 -11.165 1.00 85.81 110 PRO A CA 1
ATOM 853 C C . PRO A 1 110 ? 7.749 -8.653 -10.851 1.00 85.81 110 PRO A C 1
ATOM 855 O O . PRO A 1 110 ? 8.940 -8.914 -10.986 1.00 85.81 110 PRO A O 1
ATOM 858 N N . SER A 1 111 ? 7.321 -7.466 -10.415 1.00 88.50 111 SER A N 1
ATOM 859 C CA . SER A 1 111 ? 8.223 -6.368 -10.046 1.00 88.50 111 SER A CA 1
ATOM 860 C C . SER A 1 111 ? 8.770 -6.477 -8.623 1.00 88.50 111 SER A C 1
ATOM 862 O O . SER A 1 111 ? 9.629 -5.684 -8.254 1.00 88.50 111 SER A O 1
ATOM 864 N N . VAL A 1 112 ? 8.312 -7.459 -7.838 1.00 85.75 112 VAL A N 1
ATOM 865 C CA . VAL A 1 112 ? 8.852 -7.748 -6.504 1.00 85.75 112 VAL A CA 1
ATOM 866 C C . VAL A 1 112 ? 10.031 -8.699 -6.656 1.00 85.75 112 VAL A C 1
ATOM 868 O O . VAL A 1 112 ? 9.836 -9.904 -6.840 1.00 85.75 112 VAL A O 1
ATOM 871 N N . LYS A 1 113 ? 11.247 -8.158 -6.578 1.00 82.38 113 LYS A N 1
ATOM 872 C CA . LYS A 1 113 ? 12.483 -8.936 -6.771 1.00 82.38 113 LYS A CA 1
ATOM 873 C C . LYS A 1 113 ? 12.933 -9.631 -5.487 1.00 82.38 113 LYS A C 1
ATOM 875 O O . LYS A 1 113 ? 13.356 -10.781 -5.539 1.00 82.38 113 LYS A O 1
ATOM 880 N N . HIS A 1 114 ? 12.756 -8.961 -4.350 1.00 80.56 114 HIS A N 1
ATOM 881 C CA . HIS A 1 114 ? 13.252 -9.388 -3.037 1.00 80.56 114 HIS A CA 1
ATOM 882 C C . HIS A 1 114 ? 12.092 -9.751 -2.103 1.00 80.56 114 HIS A C 1
ATOM 884 O O . HIS A 1 114 ? 11.684 -8.988 -1.222 1.00 80.56 114 HIS A O 1
ATOM 890 N N . ARG A 1 115 ? 11.476 -10.913 -2.340 1.00 71.12 115 ARG A N 1
ATOM 891 C CA . ARG A 1 115 ? 10.237 -11.323 -1.647 1.00 71.12 115 ARG A CA 1
ATOM 892 C C . ARG A 1 115 ? 10.482 -11.608 -0.166 1.00 71.12 115 ARG A C 1
ATOM 894 O O . ARG A 1 115 ? 9.625 -11.330 0.666 1.00 71.12 115 ARG A O 1
ATOM 901 N N . GLU A 1 116 ? 11.646 -12.144 0.163 1.00 73.88 116 GLU A N 1
ATOM 902 C CA . GLU A 1 116 ? 12.106 -12.461 1.512 1.00 73.88 116 GLU A CA 1
ATOM 903 C C . GLU A 1 116 ? 12.198 -11.228 2.415 1.00 73.88 116 GLU A C 1
ATOM 905 O O . GLU A 1 116 ? 11.804 -11.302 3.579 1.00 73.88 116 GLU A O 1
ATOM 910 N N . VAL A 1 117 ? 12.640 -10.086 1.879 1.00 72.12 117 VAL A N 1
ATOM 911 C CA . VAL A 1 117 ? 12.706 -8.820 2.625 1.00 72.12 117 VAL A CA 1
ATOM 912 C C . VAL A 1 117 ? 11.299 -8.358 2.991 1.00 72.12 117 VAL A C 1
ATOM 914 O O . VAL A 1 117 ? 11.028 -8.050 4.151 1.00 72.12 117 VAL A O 1
ATOM 917 N N . VAL A 1 118 ? 10.375 -8.396 2.027 1.00 75.44 118 VAL A N 1
ATOM 918 C CA . VAL A 1 118 ? 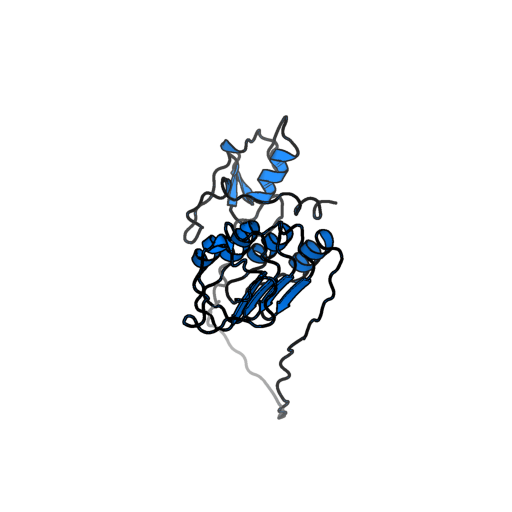8.970 -8.032 2.252 1.00 75.44 118 VAL A CA 1
ATOM 919 C C . VAL A 1 118 ? 8.308 -8.970 3.261 1.00 75.44 118 VAL A C 1
ATOM 921 O O . VAL A 1 118 ? 7.565 -8.517 4.126 1.00 75.44 118 VAL A O 1
ATOM 924 N N . LEU A 1 119 ? 8.578 -10.275 3.190 1.00 70.19 119 LEU A N 1
ATOM 925 C CA . LEU A 1 119 ? 8.009 -11.242 4.130 1.00 70.19 119 LEU A CA 1
ATOM 926 C C . LEU A 1 119 ? 8.523 -11.028 5.553 1.00 70.19 119 LEU A C 1
ATOM 928 O O . LEU A 1 119 ? 7.710 -11.026 6.470 1.00 70.19 119 LEU A O 1
ATOM 932 N N . LYS A 1 120 ? 9.826 -10.790 5.744 1.00 71.44 120 LYS A N 1
ATOM 933 C CA . LYS A 1 120 ? 10.382 -10.455 7.066 1.00 71.44 120 LYS A CA 1
ATOM 934 C C . LYS A 1 120 ? 9.769 -9.171 7.618 1.00 71.44 120 LYS A C 1
ATOM 936 O O . LYS A 1 120 ? 9.372 -9.124 8.778 1.00 71.44 120 LYS A O 1
ATOM 941 N N . LEU A 1 121 ? 9.644 -8.157 6.765 1.00 69.94 121 LEU A N 1
ATOM 942 C CA . LEU A 1 121 ? 9.033 -6.877 7.101 1.00 69.94 121 LEU A CA 1
ATOM 943 C C . LEU A 1 121 ? 7.587 -7.055 7.581 1.00 69.94 121 LEU A C 1
ATOM 945 O O . LEU A 1 121 ? 7.218 -6.565 8.643 1.00 69.94 121 LEU A O 1
ATOM 949 N N . LEU A 1 122 ? 6.783 -7.804 6.826 1.00 70.06 122 LEU A N 1
ATOM 950 C CA . LEU A 1 122 ? 5.389 -8.056 7.177 1.00 70.06 122 LEU A CA 1
ATOM 951 C C . LEU A 1 122 ? 5.247 -8.995 8.378 1.00 70.06 122 LEU A C 1
ATOM 953 O O . LEU A 1 122 ? 4.327 -8.807 9.155 1.00 70.06 122 LEU A O 1
ATOM 957 N N . GLN A 1 123 ? 6.130 -9.977 8.567 1.00 67.19 123 GLN A N 1
ATOM 958 C CA . GLN A 1 123 ? 6.085 -10.887 9.720 1.00 67.19 123 GLN A CA 1
ATOM 959 C C . GLN A 1 123 ? 6.367 -10.173 11.043 1.00 67.19 123 GLN A C 1
ATOM 961 O O . GLN A 1 123 ? 5.712 -10.474 12.040 1.00 67.19 123 GLN A O 1
ATOM 966 N N . ASN A 1 124 ? 7.313 -9.231 11.049 1.00 62.00 124 ASN A N 1
ATOM 967 C CA . ASN A 1 124 ? 7.654 -8.463 12.246 1.00 62.00 124 ASN A CA 1
ATOM 968 C C . ASN A 1 124 ? 6.510 -7.543 12.687 1.00 62.00 124 ASN A C 1
ATOM 970 O O . ASN A 1 124 ? 6.282 -7.374 13.881 1.00 62.00 124 ASN A O 1
ATOM 974 N N . GLU A 1 125 ? 5.769 -6.991 11.729 1.00 62.22 125 GLU A N 1
ATOM 975 C CA . GLU A 1 125 ? 4.662 -6.068 11.999 1.00 62.22 125 GLU A CA 1
ATOM 976 C C . GLU A 1 125 ? 3.312 -6.792 12.140 1.00 62.22 125 GLU A C 1
ATOM 978 O O . GLU A 1 125 ? 2.411 -6.310 12.823 1.00 62.22 125 GLU A O 1
ATOM 983 N N . LEU A 1 126 ? 3.163 -7.976 11.531 1.00 62.78 126 LEU A N 1
ATOM 984 C CA . LEU A 1 126 ? 1.926 -8.762 11.470 1.00 62.78 126 LEU A CA 1
ATOM 985 C C . LEU A 1 126 ? 2.198 -10.220 11.903 1.00 62.78 126 LEU A C 1
ATOM 987 O O . LEU A 1 126 ? 2.342 -11.112 11.061 1.00 62.78 126 LEU A O 1
ATOM 991 N N . PRO A 1 127 ? 2.209 -10.523 13.215 1.00 50.19 127 PRO A N 1
ATOM 992 C CA . PRO A 1 127 ? 2.646 -11.821 13.750 1.00 50.19 127 PRO A CA 1
ATOM 993 C C . PRO A 1 127 ? 1.733 -13.023 13.424 1.00 50.19 127 PRO A C 1
ATOM 995 O O . PRO A 1 127 ? 1.979 -14.131 13.896 1.00 50.19 127 PRO A O 1
ATOM 998 N N . ARG A 1 128 ? 0.665 -12.856 12.630 1.00 51.25 128 ARG A N 1
ATOM 999 C CA . ARG A 1 128 ? -0.268 -13.934 12.251 1.00 51.25 128 ARG A CA 1
ATOM 1000 C C . ARG A 1 128 ? -0.359 -14.091 10.738 1.00 51.25 128 ARG A C 1
ATOM 1002 O O . ARG A 1 128 ? -1.385 -13.792 10.135 1.00 51.25 128 ARG A O 1
ATOM 1009 N N . TYR A 1 129 ? 0.710 -14.587 10.123 1.00 50.47 129 TYR A N 1
ATOM 1010 C CA . TYR A 1 129 ? 0.733 -14.868 8.691 1.00 50.47 129 TYR A CA 1
ATOM 1011 C C . TYR A 1 129 ? 0.641 -16.372 8.404 1.00 50.47 129 TYR A C 1
ATOM 1013 O O . TYR A 1 129 ? 1.535 -17.132 8.765 1.00 50.47 129 TYR A O 1
ATOM 1021 N N . LEU A 1 130 ? -0.429 -16.801 7.725 1.00 37.91 130 LEU A N 1
ATOM 1022 C CA . LEU A 1 130 ? -0.482 -18.104 7.058 1.00 37.91 130 LEU A CA 1
ATOM 1023 C C . LEU A 1 130 ? -0.143 -17.899 5.588 1.00 37.91 130 LEU A C 1
ATOM 1025 O O . LEU A 1 130 ? -0.860 -17.208 4.863 1.00 37.91 130 LEU A O 1
ATOM 1029 N N . TYR A 1 131 ? 0.957 -18.507 5.161 1.00 43.34 131 TYR A N 1
ATOM 1030 C CA . TYR A 1 131 ? 1.400 -18.455 3.783 1.00 43.34 131 TYR A CA 1
ATOM 1031 C C . TYR A 1 131 ? 0.864 -19.638 2.982 1.00 43.34 131 TYR A C 1
ATOM 1033 O O . TYR A 1 131 ? 1.019 -20.781 3.400 1.00 43.34 131 TYR A O 1
ATOM 1041 N N . SER A 1 132 ? 0.297 -19.381 1.801 1.00 31.58 132 SER A N 1
ATOM 1042 C CA . SER A 1 132 ? 0.150 -20.406 0.763 1.00 31.58 132 SER A CA 1
ATOM 1043 C C . SER A 1 132 ? 0.930 -19.945 -0.468 1.00 31.58 132 SER A C 1
ATOM 1045 O O . SER A 1 132 ? 0.443 -19.154 -1.280 1.00 31.58 132 SER A O 1
ATOM 1047 N N . MET A 1 133 ? 2.179 -20.390 -0.578 1.00 39.34 133 MET A N 1
ATOM 1048 C CA . MET A 1 133 ? 2.969 -20.244 -1.796 1.00 39.34 133 MET A CA 1
ATOM 1049 C C . MET A 1 133 ? 2.503 -21.330 -2.771 1.00 39.34 133 MET A C 1
ATOM 1051 O O . MET A 1 133 ? 2.802 -22.503 -2.579 1.00 39.34 133 MET A O 1
ATOM 1055 N N . ALA A 1 134 ? 1.747 -20.959 -3.802 1.00 31.02 134 ALA A N 1
ATOM 1056 C CA . ALA A 1 134 ? 1.617 -21.802 -4.984 1.00 31.02 134 ALA A CA 1
ATOM 1057 C C . ALA A 1 134 ? 2.786 -21.465 -5.914 1.00 31.02 134 ALA A C 1
ATOM 1059 O O . ALA A 1 134 ? 2.746 -20.484 -6.663 1.00 31.02 134 ALA A O 1
ATOM 1060 N N . SER A 1 135 ? 3.855 -22.250 -5.807 1.00 31.22 135 SER A N 1
ATOM 1061 C CA . SER A 1 135 ? 4.950 -22.301 -6.770 1.00 31.22 135 SER A CA 1
ATOM 1062 C C . SER A 1 135 ? 4.363 -22.634 -8.143 1.00 31.22 135 SER A C 1
ATOM 1064 O O . SER A 1 135 ? 3.716 -23.662 -8.310 1.00 31.22 135 SER A O 1
ATOM 1066 N N . THR A 1 136 ? 4.562 -21.772 -9.137 1.00 32.12 136 THR A N 1
ATOM 1067 C CA . THR A 1 136 ? 4.389 -22.155 -10.546 1.00 32.12 136 THR A CA 1
ATOM 1068 C C . THR A 1 136 ? 5.772 -22.226 -11.164 1.00 32.12 136 THR A C 1
ATOM 1070 O O . THR A 1 136 ? 6.220 -21.327 -11.872 1.00 32.12 136 THR A O 1
ATOM 1073 N N . GLU A 1 137 ? 6.473 -23.308 -10.834 1.00 28.62 137 GLU A N 1
ATOM 1074 C CA . GLU A 1 137 ? 7.559 -23.801 -11.667 1.00 28.62 137 GLU A CA 1
ATOM 1075 C C . GLU A 1 137 ? 6.942 -24.233 -12.999 1.00 28.62 137 GLU A C 1
ATOM 1077 O O . GLU A 1 137 ? 6.056 -25.086 -13.056 1.00 28.62 137 GLU A O 1
ATOM 1082 N N . ARG A 1 138 ? 7.370 -23.587 -14.083 1.00 30.19 138 ARG A N 1
ATOM 1083 C CA . ARG A 1 138 ? 7.128 -24.082 -15.435 1.00 30.19 138 ARG A CA 1
ATOM 1084 C C . ARG A 1 138 ? 8.037 -25.286 -15.647 1.00 30.19 138 ARG A C 1
ATOM 1086 O O . ARG A 1 138 ? 9.192 -25.120 -16.029 1.00 30.19 138 ARG A O 1
ATOM 1093 N N . THR A 1 139 ? 7.514 -26.484 -15.431 1.00 30.08 139 THR A N 1
ATOM 1094 C CA . THR A 1 139 ? 8.047 -27.686 -16.069 1.00 30.08 139 THR A CA 1
ATOM 1095 C C . THR A 1 139 ? 7.802 -27.562 -17.573 1.00 30.08 139 THR A C 1
ATOM 1097 O O . THR A 1 139 ? 6.665 -27.522 -18.041 1.00 30.08 139 THR A O 1
ATOM 1100 N N . SER A 1 140 ? 8.884 -27.410 -18.333 1.00 32.97 140 SER A N 1
ATOM 1101 C CA . SER A 1 140 ? 8.868 -27.610 -19.786 1.00 32.97 140 SER A CA 1
ATOM 1102 C C . SER A 1 140 ? 9.132 -29.096 -20.053 1.00 32.97 140 SER A C 1
ATOM 1104 O O . SER A 1 140 ? 9.927 -29.680 -19.316 1.00 32.97 140 SER A O 1
ATOM 1106 N N . PRO A 1 141 ? 8.475 -29.726 -21.041 1.00 35.50 141 PRO A N 1
ATOM 1107 C CA . PRO A 1 141 ? 8.636 -31.147 -21.291 1.00 35.50 141 PRO A CA 1
ATOM 1108 C C . PRO A 1 141 ? 9.946 -31.444 -22.021 1.00 35.50 141 PRO A C 1
ATOM 1110 O O . PRO A 1 141 ? 10.377 -30.691 -22.897 1.00 35.50 141 PRO A O 1
ATOM 1113 N N . ASP A 1 142 ? 10.531 -32.573 -21.634 1.00 29.52 142 ASP A N 1
ATOM 1114 C CA . ASP A 1 142 ? 11.690 -33.218 -22.230 1.00 29.52 142 ASP A CA 1
ATOM 1115 C C . ASP A 1 142 ? 11.588 -33.318 -23.755 1.00 29.52 142 ASP A C 1
ATOM 1117 O O . ASP A 1 142 ? 10.563 -33.732 -24.302 1.00 29.52 142 ASP A O 1
ATOM 1121 N N . ASN A 1 143 ? 12.696 -33.042 -24.445 1.00 34.62 143 ASN A N 1
ATOM 1122 C CA . ASN A 1 143 ? 12.944 -33.683 -25.728 1.00 34.62 143 ASN A CA 1
ATOM 1123 C C . ASN A 1 143 ? 14.443 -33.945 -25.905 1.00 34.62 143 ASN A C 1
ATOM 1125 O O . ASN A 1 143 ? 15.234 -33.042 -26.180 1.00 34.62 143 ASN A O 1
ATOM 1129 N N . ASN A 1 144 ? 14.818 -35.207 -25.706 1.00 32.19 144 ASN A N 1
ATOM 1130 C CA . ASN A 1 144 ? 16.132 -35.747 -26.023 1.00 32.19 144 ASN A CA 1
ATOM 1131 C C . ASN A 1 144 ? 16.317 -35.795 -27.541 1.00 32.19 144 ASN A C 1
ATOM 1133 O O . ASN A 1 144 ? 15.442 -36.305 -28.234 1.00 32.19 144 ASN A O 1
ATOM 1137 N N . ASN A 1 145 ? 17.486 -35.383 -28.037 1.00 33.66 145 ASN A N 1
ATOM 1138 C CA . ASN A 1 145 ? 18.139 -36.107 -29.124 1.00 33.66 145 ASN A CA 1
ATOM 1139 C C . ASN A 1 145 ? 19.655 -35.878 -29.149 1.00 33.66 145 ASN A C 1
ATOM 1141 O O . ASN A 1 145 ? 20.169 -34.763 -29.112 1.00 33.66 145 ASN A O 1
ATOM 1145 N N . THR A 1 146 ? 20.327 -37.018 -29.196 1.00 30.50 146 THR A N 1
ATOM 1146 C CA . THR A 1 146 ? 21.755 -37.318 -29.156 1.00 30.50 146 THR A CA 1
ATOM 1147 C C . THR A 1 146 ? 22.398 -37.164 -30.536 1.00 30.50 146 THR A C 1
ATOM 1149 O O . THR A 1 146 ? 21.792 -37.614 -31.500 1.00 30.50 146 THR A O 1
ATOM 1152 N N . SER A 1 147 ? 23.646 -36.676 -30.621 1.00 32.56 147 SER A N 1
ATOM 1153 C CA . SER A 1 147 ? 24.719 -37.296 -31.440 1.00 32.56 147 SER A CA 1
ATOM 1154 C C . SER A 1 147 ? 26.046 -36.512 -31.409 1.00 32.56 147 SER A C 1
ATOM 1156 O O . SER A 1 147 ? 26.158 -35.406 -31.926 1.00 32.56 147 SER A O 1
ATOM 1158 N N . SER A 1 148 ? 27.024 -37.154 -30.770 1.00 30.52 148 SER A N 1
ATOM 1159 C CA . SER A 1 148 ? 28.478 -37.262 -31.003 1.00 30.52 148 SER A CA 1
ATOM 1160 C C . SER A 1 148 ? 29.251 -36.455 -32.080 1.00 30.52 148 SER A C 1
ATOM 1162 O O . SER A 1 148 ? 28.895 -36.431 -33.253 1.00 30.52 148 SER A O 1
ATOM 1164 N N . SER A 1 149 ? 30.464 -36.065 -31.636 1.00 30.28 149 SER A N 1
ATOM 1165 C CA . SER A 1 149 ? 31.823 -36.294 -32.204 1.00 30.28 149 SER A CA 1
ATOM 1166 C C . SER A 1 149 ? 32.560 -35.259 -33.094 1.00 30.28 149 SER A C 1
ATOM 1168 O O . SER A 1 149 ? 32.256 -35.079 -34.264 1.00 30.28 149 SER A O 1
ATOM 1170 N N . SER A 1 150 ? 33.660 -34.759 -32.492 1.00 30.39 150 SER A N 1
ATOM 1171 C CA . SER A 1 150 ? 35.076 -34.691 -32.944 1.00 30.39 150 SER A CA 1
ATOM 1172 C C . SER A 1 150 ? 35.641 -33.585 -33.869 1.00 30.39 150 SER A C 1
ATOM 1174 O O . SER A 1 150 ? 35.324 -33.502 -35.046 1.00 30.39 150 SER A O 1
ATOM 1176 N N . SER A 1 151 ? 36.657 -32.915 -33.284 1.00 30.66 151 SER A N 1
ATOM 1177 C CA . SER A 1 151 ? 38.012 -32.542 -33.774 1.00 30.66 151 SER A CA 1
ATOM 1178 C C . SER A 1 151 ? 38.282 -31.307 -34.667 1.00 30.66 151 SER A C 1
ATOM 1180 O O . SER A 1 151 ? 37.911 -31.273 -35.830 1.00 30.66 151 SER A O 1
ATOM 1182 N N . SER A 1 152 ? 39.078 -30.395 -34.066 1.00 34.69 152 SER A N 1
ATOM 1183 C CA . SER A 1 152 ? 40.215 -29.576 -34.568 1.00 34.69 152 SER A CA 1
ATOM 1184 C C . SER A 1 152 ? 40.082 -28.691 -35.816 1.00 34.69 152 SER A C 1
ATOM 1186 O O . SER A 1 152 ? 39.990 -29.214 -36.914 1.00 34.69 152 SER A O 1
ATOM 1188 N N . ASP A 1 153 ? 40.288 -27.372 -35.652 1.00 29.62 153 ASP A N 1
ATOM 1189 C CA . ASP A 1 153 ? 41.443 -26.657 -36.237 1.00 29.62 153 ASP A CA 1
ATOM 1190 C C . ASP A 1 153 ? 41.575 -25.193 -35.756 1.00 29.62 153 ASP A C 1
ATOM 1192 O O . ASP A 1 153 ? 40.631 -24.582 -35.257 1.00 29.62 153 ASP A O 1
ATOM 1196 N N . ARG A 1 154 ? 42.805 -24.666 -35.842 1.00 35.41 154 ARG A N 1
ATOM 1197 C CA . ARG A 1 154 ? 43.265 -23.339 -35.385 1.00 35.41 154 ARG A CA 1
ATOM 1198 C C . ARG A 1 154 ? 43.104 -22.274 -36.483 1.00 35.41 154 ARG A C 1
ATOM 1200 O O . ARG A 1 154 ? 43.498 -22.543 -37.611 1.00 35.41 154 ARG A O 1
ATOM 1207 N N . ASN A 1 155 ? 42.657 -21.060 -36.135 1.00 34.31 155 ASN A N 1
ATOM 1208 C CA . ASN A 1 155 ? 43.392 -19.784 -36.301 1.00 34.31 155 ASN A CA 1
ATOM 1209 C C . ASN A 1 155 ? 42.482 -18.537 -36.232 1.00 34.31 155 ASN A C 1
ATOM 1211 O O . ASN A 1 155 ? 41.540 -18.385 -36.998 1.00 34.31 155 ASN A O 1
ATOM 1215 N N . ASP A 1 156 ? 42.877 -17.662 -35.309 1.00 32.50 156 ASP A N 1
ATOM 1216 C CA . ASP A 1 156 ? 43.108 -16.216 -35.411 1.00 32.50 156 ASP A CA 1
ATOM 1217 C C . ASP A 1 156 ? 42.018 -15.177 -35.770 1.00 32.50 156 ASP A C 1
ATOM 1219 O O . ASP A 1 156 ? 41.338 -15.221 -36.789 1.00 32.50 156 ASP A O 1
ATOM 1223 N N . GLU A 1 157 ? 41.989 -14.171 -34.889 1.00 35.03 157 GLU A N 1
ATOM 1224 C CA . GLU A 1 157 ? 41.573 -12.772 -35.029 1.00 35.03 157 GLU A CA 1
ATOM 1225 C C . GLU A 1 157 ? 40.253 -12.390 -35.732 1.00 35.03 157 GLU A C 1
ATOM 1227 O O . GLU A 1 157 ? 40.179 -12.188 -36.943 1.00 35.03 157 GLU A O 1
ATOM 1232 N N . ARG A 1 158 ? 39.266 -11.990 -34.910 1.00 35.59 158 ARG A N 1
ATOM 1233 C CA . ARG A 1 158 ? 38.724 -10.612 -34.938 1.00 35.59 158 ARG A CA 1
ATOM 1234 C C . ARG A 1 158 ? 37.920 -10.279 -33.679 1.00 35.59 158 ARG A C 1
ATOM 1236 O O . ARG A 1 158 ? 36.924 -10.912 -33.350 1.00 35.59 158 ARG A O 1
ATOM 1243 N N . LYS A 1 159 ? 38.380 -9.233 -32.989 1.00 42.59 159 LYS A N 1
ATOM 1244 C CA . LYS A 1 159 ? 37.747 -8.585 -31.836 1.00 42.59 159 LYS A CA 1
ATOM 1245 C C . LYS A 1 159 ? 36.338 -8.092 -32.178 1.00 42.59 159 LYS A C 1
ATOM 1247 O O . LYS A 1 159 ? 36.193 -7.157 -32.957 1.00 42.59 159 LYS A O 1
ATOM 1252 N N . THR A 1 160 ? 35.342 -8.602 -31.466 1.00 34.94 160 THR A N 1
ATOM 1253 C CA . THR A 1 160 ? 34.165 -7.823 -31.057 1.00 34.94 160 THR A CA 1
ATOM 1254 C C . THR A 1 160 ? 33.903 -8.131 -29.591 1.00 34.94 160 THR A C 1
ATOM 1256 O O . THR A 1 160 ? 33.041 -8.932 -29.238 1.00 34.94 160 THR A O 1
ATOM 1259 N N . SER A 1 161 ? 34.721 -7.537 -28.725 1.00 37.44 161 SER A N 1
ATOM 1260 C CA . SER A 1 161 ? 34.417 -7.421 -27.305 1.00 37.44 161 SER A CA 1
ATOM 1261 C C . SER A 1 161 ? 33.122 -6.626 -27.180 1.00 37.44 161 SER A C 1
ATOM 1263 O O . SER A 1 161 ? 33.115 -5.411 -27.375 1.00 37.44 161 SER A O 1
ATOM 1265 N N . SER A 1 162 ? 32.021 -7.316 -26.899 1.00 37.16 162 SER A N 1
ATOM 1266 C CA . SER A 1 162 ? 30.815 -6.690 -26.382 1.00 37.16 162 SER A CA 1
ATOM 1267 C C . SER A 1 162 ? 31.206 -5.961 -25.100 1.00 37.16 162 SER A C 1
ATOM 1269 O O . SER A 1 162 ? 31.473 -6.603 -24.081 1.00 37.16 162 SER A O 1
ATOM 1271 N N . ASN A 1 163 ? 31.304 -4.633 -25.188 1.00 37.97 163 ASN A N 1
ATOM 1272 C CA . ASN A 1 163 ? 31.361 -3.735 -24.046 1.00 37.97 163 ASN A CA 1
ATOM 1273 C C . ASN A 1 163 ? 30.174 -4.064 -23.134 1.00 37.97 163 ASN A C 1
ATOM 1275 O O . ASN A 1 163 ? 29.069 -3.561 -23.320 1.00 37.97 163 ASN A O 1
ATOM 1279 N N . HIS A 1 164 ? 30.398 -4.902 -22.128 1.00 41.41 164 HIS A N 1
ATOM 1280 C CA . HIS A 1 164 ? 29.722 -4.699 -20.863 1.00 41.41 164 HIS A CA 1
ATOM 1281 C C . HIS A 1 164 ? 30.413 -3.500 -20.232 1.00 41.41 164 HIS A C 1
ATOM 1283 O O . HIS A 1 164 ? 31.358 -3.644 -19.454 1.00 41.41 164 HIS A O 1
ATOM 1289 N N . ASP A 1 165 ? 29.967 -2.312 -20.641 1.00 44.28 165 ASP A N 1
ATOM 1290 C CA . ASP A 1 165 ? 30.169 -1.108 -19.859 1.00 44.28 165 ASP A CA 1
ATOM 1291 C C . ASP A 1 165 ? 29.635 -1.441 -18.466 1.00 44.28 165 ASP A C 1
ATOM 1293 O O . ASP A 1 165 ? 28.432 -1.593 -18.248 1.00 44.28 165 ASP A O 1
ATOM 1297 N N . LYS A 1 166 ? 30.558 -1.661 -17.526 1.00 45.00 166 LYS A N 1
ATOM 1298 C CA . LYS A 1 166 ? 30.259 -1.561 -16.107 1.00 45.00 166 LYS A CA 1
ATOM 1299 C C . LYS A 1 166 ? 29.792 -0.125 -15.922 1.00 45.00 166 LYS A C 1
ATOM 1301 O O . LYS A 1 166 ? 30.621 0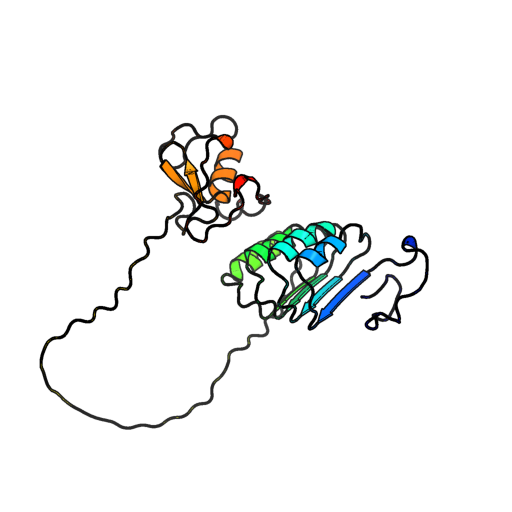.762 -15.735 1.00 45.00 166 LYS A O 1
ATOM 1306 N N . GLU A 1 167 ? 28.488 0.117 -16.034 1.00 50.31 167 GLU A N 1
ATOM 1307 C CA . GLU A 1 167 ? 27.883 1.309 -15.463 1.00 50.31 167 GLU A CA 1
ATOM 1308 C C . GLU A 1 167 ? 28.267 1.274 -13.989 1.00 50.31 167 GLU A C 1
ATOM 1310 O O . GLU A 1 167 ? 27.744 0.485 -13.202 1.00 50.31 167 GLU A O 1
ATOM 1315 N N . SER A 1 168 ? 29.285 2.057 -13.641 1.00 55.47 168 SER A N 1
ATOM 1316 C CA . SER A 1 168 ? 29.714 2.286 -12.276 1.00 55.47 168 SER A CA 1
ATOM 1317 C C . SER A 1 168 ? 28.576 3.026 -11.588 1.00 55.47 168 SER A C 1
ATOM 1319 O O . SER A 1 168 ? 28.527 4.258 -11.585 1.00 55.47 168 SER A O 1
ATOM 1321 N N . GLY A 1 169 ? 27.601 2.259 -11.106 1.00 69.06 169 GLY A N 1
ATOM 1322 C CA . GLY A 1 169 ? 26.510 2.766 -10.305 1.00 69.06 169 GLY A CA 1
ATOM 1323 C C . GLY A 1 169 ? 27.081 3.502 -9.102 1.00 69.06 169 GLY A C 1
ATOM 1324 O O . GLY A 1 169 ? 28.093 3.119 -8.522 1.00 69.06 169 GLY A O 1
ATOM 1325 N N . PHE A 1 170 ? 26.441 4.600 -8.744 1.00 84.38 170 PHE A N 1
ATOM 1326 C CA . PHE A 1 170 ? 26.791 5.351 -7.557 1.00 84.38 170 PHE A CA 1
ATOM 1327 C C . PHE A 1 170 ? 26.382 4.545 -6.307 1.00 84.38 170 PHE A C 1
ATOM 1329 O O . PHE A 1 170 ? 25.194 4.294 -6.113 1.00 84.38 170 PHE A O 1
ATOM 1336 N N . GLU A 1 171 ? 27.336 4.121 -5.474 1.00 90.31 171 GLU A N 1
ATOM 1337 C CA . GLU A 1 171 ? 27.089 3.281 -4.286 1.00 90.31 171 GLU A CA 1
ATOM 1338 C C . GLU A 1 171 ? 26.913 4.103 -2.996 1.00 90.31 171 GLU A C 1
ATOM 1340 O O . GLU A 1 171 ? 27.579 5.115 -2.763 1.00 90.31 171 GLU A O 1
ATOM 1345 N N . CYS A 1 172 ? 26.004 3.668 -2.124 1.00 91.50 172 CYS A N 1
ATOM 1346 C CA . CYS A 1 172 ? 25.749 4.302 -0.836 1.00 91.50 172 CYS A CA 1
ATOM 1347 C C . CYS A 1 172 ? 26.790 3.893 0.216 1.00 91.50 172 CYS A C 1
ATOM 1349 O O . CYS A 1 172 ? 26.944 2.721 0.532 1.00 91.50 172 CYS A O 1
ATOM 1351 N N . ASN A 1 173 ? 27.384 4.873 0.901 1.00 92.88 173 ASN A N 1
ATOM 1352 C CA . ASN A 1 173 ? 28.390 4.652 1.952 1.00 92.88 173 ASN A CA 1
ATOM 1353 C C . ASN A 1 173 ? 27.833 4.133 3.302 1.00 92.88 173 ASN A C 1
ATOM 1355 O O . ASN A 1 173 ? 28.544 4.148 4.304 1.00 92.88 173 ASN A O 1
ATOM 1359 N N . ILE A 1 174 ? 26.555 3.743 3.365 1.00 87.19 174 ILE A N 1
ATOM 1360 C CA . ILE A 1 174 ? 25.937 3.134 4.557 1.00 87.19 174 ILE A CA 1
ATOM 1361 C C . ILE A 1 174 ? 25.510 1.699 4.249 1.00 87.19 174 ILE A C 1
ATOM 1363 O O . ILE A 1 174 ? 25.917 0.798 4.971 1.00 87.19 174 ILE A O 1
ATOM 1367 N N . CYS A 1 175 ? 24.714 1.477 3.195 1.00 81.38 175 CYS A N 1
ATOM 1368 C CA . CYS A 1 175 ? 24.246 0.131 2.839 1.00 81.38 175 CYS A CA 1
ATOM 1369 C C . CYS A 1 175 ? 25.151 -0.609 1.844 1.00 81.38 175 CYS A C 1
ATOM 1371 O O . CYS A 1 175 ? 24.965 -1.802 1.662 1.00 81.38 175 CYS A O 1
ATOM 1373 N N . LEU A 1 176 ? 26.125 0.071 1.225 1.00 87.19 176 LEU A N 1
ATOM 1374 C CA . LEU A 1 176 ? 27.058 -0.489 0.234 1.00 87.19 176 LEU A CA 1
ATOM 1375 C C . LEU A 1 176 ? 26.382 -1.050 -1.031 1.00 87.19 176 LEU A C 1
ATOM 1377 O O . LEU A 1 176 ? 26.972 -1.831 -1.768 1.00 87.19 176 LEU A O 1
ATOM 1381 N N . GLU A 1 177 ? 25.152 -0.620 -1.300 1.00 83.38 177 GLU A N 1
ATOM 1382 C CA . GLU A 1 177 ? 24.395 -0.945 -2.510 1.00 83.38 177 GLU A CA 1
ATOM 1383 C C . GLU A 1 177 ? 24.268 0.289 -3.412 1.00 83.38 177 GLU A C 1
ATOM 1385 O O . GLU A 1 177 ? 24.600 1.411 -3.014 1.00 83.38 177 GLU A O 1
ATOM 1390 N N . THR A 1 178 ? 23.730 0.111 -4.621 1.00 85.75 178 THR A N 1
ATOM 1391 C CA . THR A 1 178 ? 23.369 1.230 -5.501 1.00 85.75 178 THR A CA 1
ATOM 1392 C C . THR A 1 178 ? 22.470 2.230 -4.766 1.00 85.75 178 THR A C 1
ATOM 1394 O O . THR A 1 178 ? 21.478 1.865 -4.135 1.00 85.75 178 THR A O 1
ATOM 1397 N N . ALA A 1 179 ? 22.825 3.513 -4.829 1.00 86.38 179 ALA A N 1
ATOM 1398 C CA . ALA A 1 179 ? 22.175 4.552 -4.050 1.00 86.38 179 ALA A CA 1
ATOM 1399 C C . ALA A 1 179 ? 20.757 4.849 -4.567 1.00 86.38 179 ALA A C 1
ATOM 1401 O O . ALA A 1 179 ? 20.564 5.442 -5.629 1.00 86.38 179 ALA A O 1
ATOM 1402 N N . HIS A 1 180 ? 19.753 4.498 -3.768 1.00 83.62 180 HIS A N 1
ATOM 1403 C CA . HIS A 1 180 ? 18.350 4.813 -4.022 1.00 83.62 180 HIS A CA 1
ATOM 1404 C C . HIS A 1 180 ? 17.987 6.160 -3.400 1.00 83.62 180 HIS A C 1
ATOM 1406 O O . HIS A 1 180 ? 18.283 6.401 -2.226 1.00 83.62 180 HIS A O 1
ATOM 1412 N N . ASN A 1 181 ? 17.305 7.032 -4.155 1.00 83.19 181 ASN A N 1
ATOM 1413 C CA . ASN A 1 181 ? 16.986 8.392 -3.701 1.00 83.19 181 ASN A CA 1
ATOM 1414 C C . ASN A 1 181 ? 18.251 9.111 -3.207 1.00 83.19 181 ASN A C 1
ATOM 1416 O O . ASN A 1 181 ? 18.342 9.554 -2.061 1.00 83.19 181 ASN A O 1
ATOM 1420 N N . ALA A 1 182 ? 19.261 9.101 -4.075 1.00 89.81 182 ALA A N 1
ATOM 1421 C CA . ALA A 1 182 ? 20.625 9.462 -3.749 1.00 89.81 182 ALA A CA 1
ATOM 1422 C C . ALA A 1 182 ? 20.746 10.920 -3.280 1.00 89.81 182 ALA A C 1
ATOM 1424 O O . ALA A 1 182 ? 20.201 11.842 -3.892 1.00 89.81 182 ALA A O 1
ATOM 1425 N N . VAL A 1 183 ? 21.495 11.120 -2.198 1.00 93.56 183 VAL A N 1
ATOM 1426 C CA . VAL A 1 183 ? 21.822 12.430 -1.633 1.00 93.56 183 VAL A CA 1
ATOM 1427 C C . VAL A 1 183 ? 23.319 12.522 -1.352 1.00 93.56 183 VAL A C 1
ATOM 1429 O O . VAL A 1 183 ? 23.939 11.565 -0.884 1.00 93.56 183 VAL A O 1
ATOM 1432 N N . LEU A 1 184 ? 23.896 13.690 -1.615 1.00 95.19 184 LEU A N 1
ATOM 1433 C CA . LEU A 1 184 ? 25.267 14.036 -1.262 1.00 95.19 184 LEU A CA 1
ATOM 1434 C C . LEU A 1 184 ? 25.295 14.893 0.001 1.00 95.19 184 LEU A C 1
ATOM 1436 O O . LEU A 1 184 ? 24.510 15.830 0.165 1.00 95.19 184 LEU A O 1
ATOM 1440 N N . SER A 1 185 ? 26.243 14.601 0.883 1.00 94.62 185 SER A N 1
ATOM 1441 C CA . SER A 1 185 ? 26.653 15.544 1.918 1.00 94.62 185 SER A CA 1
ATOM 1442 C C . SER A 1 185 ? 27.520 16.661 1.328 1.00 94.62 185 SER A C 1
ATOM 1444 O O . SER A 1 185 ? 28.137 16.500 0.277 1.00 94.62 185 SER A O 1
ATOM 1446 N N . LEU A 1 186 ? 27.650 17.784 2.043 1.00 93.00 186 LEU A N 1
ATOM 1447 C CA . LEU A 1 186 ? 28.570 18.862 1.644 1.00 93.00 186 LEU A CA 1
ATOM 1448 C C . LEU A 1 186 ? 30.046 18.436 1.642 1.00 93.00 186 LEU A C 1
ATOM 1450 O O . LEU A 1 186 ? 30.857 19.058 0.968 1.00 93.00 186 LEU A O 1
ATOM 1454 N N . CYS A 1 187 ? 30.399 17.376 2.374 1.00 95.62 187 CYS A N 1
ATOM 1455 C CA . CYS A 1 187 ? 31.730 16.773 2.306 1.00 95.62 187 CYS A CA 1
ATOM 1456 C C . CYS A 1 187 ? 31.886 15.766 1.152 1.00 95.62 187 CYS A C 1
ATOM 1458 O O . CYS A 1 187 ? 32.905 15.088 1.087 1.00 95.62 187 CYS A O 1
ATOM 1460 N N . GLY A 1 188 ? 30.892 15.645 0.265 1.00 94.94 188 GLY A N 1
ATOM 1461 C CA . GLY A 1 188 ? 30.976 14.873 -0.977 1.00 94.94 188 GLY A CA 1
ATOM 1462 C C . GLY A 1 188 ? 30.676 13.378 -0.854 1.00 94.94 188 GLY A C 1
ATOM 1463 O O . GLY A 1 188 ? 30.829 12.658 -1.834 1.00 94.94 188 GLY A O 1
ATOM 1464 N N . HIS A 1 189 ? 30.235 12.892 0.310 1.00 96.75 189 HIS A N 1
ATOM 1465 C CA . HIS A 1 189 ? 29.904 11.476 0.484 1.00 96.75 189 HIS A CA 1
ATOM 1466 C C . HIS A 1 189 ? 28.457 11.193 0.098 1.00 96.75 189 HIS A C 1
ATOM 1468 O O . HIS A 1 189 ? 27.546 11.963 0.414 1.00 96.75 189 HIS A O 1
ATOM 1474 N N . LEU A 1 190 ? 28.266 10.062 -0.574 1.00 94.88 190 LEU A N 1
ATOM 1475 C CA . LEU A 1 190 ? 27.001 9.669 -1.168 1.00 94.88 190 LEU A CA 1
ATOM 1476 C C . LEU A 1 190 ? 26.248 8.659 -0.309 1.00 94.88 190 LEU A C 1
ATOM 1478 O O . LEU A 1 190 ? 26.818 7.665 0.152 1.00 94.88 190 LEU A O 1
ATOM 1482 N N . PHE A 1 191 ? 24.945 8.885 -0.158 1.00 94.19 191 PHE A N 1
ATOM 1483 C CA . PHE A 1 191 ? 24.060 8.015 0.600 1.00 94.19 191 PHE A CA 1
ATOM 1484 C C . PHE A 1 191 ? 22.702 7.842 -0.078 1.00 94.19 191 PHE A C 1
ATOM 1486 O O . PHE A 1 191 ? 22.240 8.724 -0.801 1.00 94.19 191 PHE A O 1
ATOM 1493 N N . CYS A 1 192 ? 22.011 6.747 0.231 1.00 90.44 192 CYS A N 1
ATOM 1494 C CA . CYS A 1 192 ? 20.561 6.700 0.107 1.00 90.44 192 CYS A CA 1
ATOM 1495 C C . CYS A 1 192 ? 19.958 7.693 1.107 1.00 90.44 192 CYS A C 1
ATOM 1497 O O . CYS A 1 192 ? 20.358 7.704 2.276 1.00 90.44 192 CYS A O 1
ATOM 1499 N N . TRP A 1 193 ? 18.963 8.478 0.689 1.00 90.88 193 TRP A N 1
ATOM 1500 C CA . TRP A 1 193 ? 18.204 9.324 1.610 1.00 90.88 193 TRP A CA 1
ATOM 1501 C C . TRP A 1 193 ? 17.693 8.587 2.867 1.00 90.88 193 TRP A C 1
ATOM 1503 O O . TRP A 1 193 ? 17.958 9.093 3.959 1.00 90.88 193 TRP A O 1
ATOM 1513 N N . PRO A 1 194 ? 17.041 7.402 2.788 1.00 83.62 194 PRO A N 1
ATOM 1514 C CA . PRO A 1 194 ? 16.593 6.694 3.992 1.00 83.62 194 PRO A CA 1
ATOM 1515 C C . PRO A 1 194 ? 17.743 6.351 4.950 1.00 83.62 194 PRO A C 1
ATOM 1517 O O . PRO A 1 194 ? 17.604 6.527 6.160 1.00 83.62 194 PRO A O 1
ATOM 1520 N N . CYS A 1 195 ? 18.899 5.937 4.419 1.00 87.19 195 CYS A N 1
ATOM 1521 C CA . CYS A 1 195 ? 20.060 5.566 5.226 1.00 87.19 195 CYS A CA 1
ATOM 1522 C C . CYS A 1 195 ? 20.642 6.764 5.983 1.00 87.19 195 CYS A C 1
ATOM 1524 O O . CYS A 1 195 ? 20.866 6.692 7.192 1.00 87.19 195 CYS A O 1
ATOM 1526 N N . ILE A 1 196 ? 20.892 7.881 5.290 1.00 92.50 196 ILE A N 1
ATOM 1527 C CA . ILE A 1 196 ? 21.482 9.047 5.953 1.00 92.50 196 ILE A CA 1
ATOM 1528 C C . ILE A 1 196 ? 20.475 9.745 6.863 1.00 92.50 196 ILE A C 1
ATOM 1530 O O . ILE A 1 196 ? 20.864 10.232 7.916 1.00 92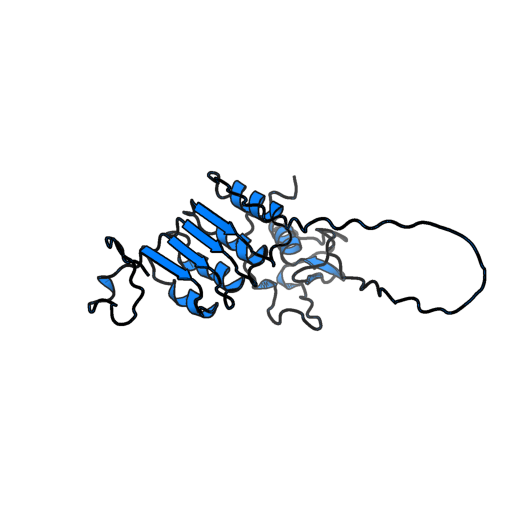.50 196 ILE A O 1
ATOM 1534 N N . HIS A 1 197 ? 19.184 9.756 6.525 1.00 87.06 197 HIS A N 1
ATOM 1535 C CA . HIS A 1 197 ? 18.167 10.348 7.388 1.00 87.06 197 HIS A CA 1
ATOM 1536 C C . HIS A 1 197 ? 18.105 9.654 8.753 1.00 87.06 197 HIS A C 1
ATOM 1538 O O . HIS A 1 197 ? 18.194 10.331 9.773 1.00 87.06 197 HIS A O 1
ATOM 1544 N N . GLN A 1 198 ? 18.067 8.317 8.786 1.00 80.75 198 GLN A N 1
ATOM 1545 C CA . GLN A 1 198 ? 18.102 7.570 10.049 1.00 80.75 198 GLN A CA 1
ATOM 1546 C C . GLN A 1 198 ? 19.382 7.844 10.843 1.00 80.75 198 GLN A C 1
ATOM 1548 O O . GLN A 1 198 ? 19.354 8.000 12.066 1.00 80.75 198 GLN A O 1
ATOM 1553 N N . TRP A 1 199 ? 20.523 7.911 10.151 1.00 86.56 199 TRP A N 1
ATOM 1554 C CA . TRP A 1 199 ? 21.798 8.230 10.783 1.00 86.56 199 TRP A CA 1
ATOM 1555 C C . TRP A 1 199 ? 21.764 9.596 11.483 1.00 86.56 199 TRP A C 1
ATOM 1557 O O . TRP A 1 199 ? 22.284 9.724 12.596 1.00 86.56 199 TRP A O 1
ATOM 1567 N N . LEU A 1 200 ? 21.143 10.597 10.847 1.00 87.06 200 LEU A N 1
ATOM 1568 C CA . LEU A 1 200 ? 20.954 11.936 11.406 1.00 87.06 200 LEU A CA 1
ATOM 1569 C C . LEU A 1 200 ? 19.986 11.928 12.598 1.00 87.06 200 LEU A C 1
ATOM 1571 O O . LEU A 1 200 ? 20.281 12.564 13.607 1.00 87.06 200 LEU A O 1
ATOM 1575 N N . GLU A 1 201 ? 18.879 11.185 12.523 1.00 82.62 201 GLU A N 1
ATOM 1576 C CA . GLU A 1 201 ? 17.907 11.068 13.623 1.00 82.62 201 GLU A CA 1
ATOM 1577 C C . GLU A 1 201 ? 18.513 10.401 14.862 1.00 82.62 201 GLU A C 1
ATOM 1579 O O . GLU A 1 201 ? 18.338 10.878 15.981 1.00 82.62 201 GLU A O 1
ATOM 1584 N N . THR A 1 202 ? 19.313 9.351 14.661 1.00 76.25 202 THR A N 1
ATOM 1585 C CA . THR A 1 202 ? 19.995 8.632 15.751 1.00 76.25 202 THR A CA 1
ATOM 1586 C C . THR A 1 202 ? 21.059 9.503 16.440 1.00 76.25 202 THR A C 1
ATOM 1588 O O . THR A 1 202 ? 21.469 9.222 17.564 1.00 76.25 202 THR A O 1
ATOM 1591 N N . ARG A 1 203 ? 21.526 10.578 15.788 1.00 78.06 203 ARG A N 1
ATOM 1592 C CA . ARG A 1 203 ? 22.571 11.490 16.289 1.00 78.06 203 ARG A CA 1
ATOM 1593 C C . ARG A 1 203 ? 22.113 12.948 16.299 1.00 78.06 203 ARG A C 1
ATOM 1595 O O . ARG A 1 203 ? 22.882 13.837 15.942 1.00 78.06 203 ARG A O 1
ATOM 1602 N N . ALA A 1 204 ? 20.885 13.190 16.756 1.00 73.69 204 ALA A N 1
ATOM 1603 C CA . ALA A 1 204 ? 20.224 14.496 16.696 1.00 73.69 204 ALA A CA 1
ATOM 1604 C C . ALA A 1 204 ? 21.039 15.669 17.283 1.00 73.69 204 ALA A C 1
ATOM 1606 O O . ALA A 1 204 ? 20.975 16.778 16.761 1.00 73.69 204 ALA A O 1
ATOM 1607 N N . HIS A 1 205 ? 21.828 15.441 18.341 1.00 76.00 205 HIS A N 1
ATOM 1608 C CA . HIS A 1 205 ? 22.572 16.510 19.021 1.00 76.00 205 HIS A CA 1
ATOM 1609 C C . HIS A 1 205 ? 23.886 16.913 18.334 1.00 76.00 205 HIS A C 1
ATOM 1611 O O . HIS A 1 205 ? 24.340 18.039 18.522 1.00 76.00 205 HIS A O 1
ATOM 1617 N N . ASN A 1 206 ? 24.508 16.022 17.555 1.00 82.75 206 ASN A N 1
ATOM 1618 C CA . ASN A 1 206 ? 25.730 16.336 16.808 1.00 82.75 206 ASN A CA 1
ATOM 1619 C C . ASN A 1 206 ? 25.904 15.398 15.597 1.00 82.75 206 ASN A C 1
ATOM 1621 O O . ASN A 1 206 ? 26.734 14.479 15.617 1.00 82.75 206 ASN A O 1
ATOM 1625 N N . PRO A 1 207 ? 25.092 15.586 14.549 1.00 87.81 207 PRO A N 1
ATOM 1626 C CA . PRO A 1 207 ? 25.163 14.747 13.368 1.00 87.81 207 PRO A CA 1
ATOM 1627 C C . PRO A 1 207 ? 26.468 14.979 12.591 1.00 87.81 207 PRO A C 1
ATOM 1629 O O . PRO A 1 207 ? 26.797 16.089 12.164 1.00 87.81 207 PRO A O 1
ATOM 1632 N N . THR A 1 208 ? 27.210 13.895 12.369 1.00 93.62 208 THR A N 1
ATOM 1633 C CA . THR A 1 208 ? 28.465 13.882 11.603 1.00 93.62 208 THR A CA 1
ATOM 1634 C C . THR A 1 208 ? 28.375 12.909 10.435 1.00 93.62 208 THR A C 1
ATOM 1636 O O . THR A 1 208 ? 27.647 11.921 10.497 1.00 93.62 208 THR A O 1
ATOM 1639 N N . CYS A 1 209 ? 29.093 13.177 9.346 1.00 94.81 209 CYS A N 1
ATOM 1640 C CA . CYS A 1 209 ? 29.166 12.282 8.196 1.00 94.81 209 CYS A CA 1
ATOM 1641 C C . CYS A 1 209 ? 29.665 10.890 8.642 1.00 94.81 209 CYS A C 1
ATOM 1643 O O . CYS A 1 209 ? 30.716 10.823 9.287 1.00 94.81 209 CYS A O 1
ATOM 1645 N N . PRO A 1 210 ? 28.985 9.783 8.278 1.00 92.50 210 PRO A N 1
ATOM 1646 C CA . PRO A 1 210 ? 29.424 8.429 8.621 1.00 92.50 210 PRO A CA 1
ATOM 1647 C C . PRO A 1 210 ? 30.864 8.132 8.194 1.00 92.50 210 PRO A C 1
ATOM 1649 O O . PRO A 1 210 ? 31.590 7.467 8.934 1.00 92.50 210 PRO A O 1
ATOM 1652 N N . VAL A 1 211 ? 31.282 8.693 7.054 1.00 95.00 211 VAL A N 1
ATOM 1653 C CA . VAL A 1 211 ? 32.583 8.429 6.432 1.00 95.00 211 VAL A CA 1
ATOM 1654 C C . VAL A 1 211 ? 33.684 9.308 7.028 1.00 95.00 211 VAL A C 1
ATOM 1656 O O . VAL A 1 211 ? 34.591 8.804 7.680 1.00 95.00 211 VAL A O 1
ATOM 1659 N N . CYS A 1 212 ? 33.589 10.631 6.876 1.00 93.12 212 CYS A N 1
ATOM 1660 C CA . CYS A 1 212 ? 34.684 11.556 7.209 1.00 93.12 212 CYS A CA 1
ATOM 1661 C C . CYS A 1 212 ? 34.465 12.393 8.478 1.00 93.12 212 CYS A C 1
ATOM 1663 O O . CYS A 1 212 ? 35.268 13.269 8.783 1.00 93.12 212 CYS A O 1
ATOM 1665 N N . LYS A 1 213 ? 33.359 12.173 9.198 1.00 93.06 213 LYS A N 1
ATOM 1666 C CA . LYS A 1 213 ? 33.004 12.854 10.458 1.00 93.06 213 LYS A CA 1
ATOM 1667 C C . LYS A 1 213 ? 32.775 14.371 10.379 1.00 93.06 213 LYS A C 1
ATOM 1669 O O . LYS A 1 213 ? 32.515 14.993 11.404 1.00 93.06 213 LYS A O 1
ATOM 1674 N N . SER A 1 214 ? 32.781 14.974 9.190 1.00 92.25 214 SER A N 1
ATOM 1675 C CA . SER A 1 214 ? 32.393 16.380 9.006 1.00 92.25 214 SER A CA 1
ATOM 1676 C C . SER A 1 214 ? 30.954 16.627 9.468 1.00 92.25 214 SER A C 1
ATOM 1678 O O . SER A 1 214 ? 30.092 15.769 9.268 1.00 92.25 214 SER A O 1
ATOM 1680 N N . SER A 1 215 ? 30.675 17.798 10.042 1.00 91.94 215 SER A N 1
ATOM 1681 C CA . SER A 1 215 ? 29.317 18.187 10.441 1.00 91.94 215 SER A CA 1
ATOM 1682 C C . SER A 1 215 ? 28.353 18.129 9.255 1.00 91.94 215 SER A C 1
ATOM 1684 O O . SER A 1 215 ? 28.659 18.610 8.162 1.00 91.94 215 SER A O 1
ATOM 1686 N N . ILE A 1 216 ? 27.174 17.557 9.475 1.00 93.06 216 ILE A N 1
ATOM 1687 C CA . ILE A 1 216 ? 26.142 17.372 8.452 1.00 93.06 216 ILE A CA 1
ATOM 1688 C C . ILE A 1 216 ? 24.778 17.703 9.057 1.00 93.06 216 ILE A C 1
ATOM 1690 O O . ILE A 1 216 ? 24.564 17.482 10.238 1.00 93.06 216 ILE A O 1
ATOM 1694 N N . SER A 1 217 ? 23.849 18.246 8.275 1.00 87.12 217 SER A N 1
ATOM 1695 C CA . SER A 1 217 ? 22.464 18.447 8.714 1.00 87.12 217 SER A CA 1
ATOM 1696 C C . SER A 1 217 ? 21.503 18.069 7.595 1.00 87.12 217 SER A C 1
ATOM 1698 O O . SER A 1 217 ? 21.902 17.983 6.429 1.00 87.12 217 SER A O 1
ATOM 1700 N N . ARG A 1 218 ? 20.238 17.831 7.947 1.00 87.06 218 ARG A N 1
ATOM 1701 C CA . ARG A 1 218 ? 19.206 17.381 7.006 1.00 87.06 218 ARG A CA 1
ATOM 1702 C C . ARG A 1 218 ? 19.026 18.356 5.840 1.00 87.06 218 ARG A C 1
ATOM 1704 O O . ARG A 1 218 ? 18.877 17.943 4.695 1.00 87.06 218 ARG A O 1
ATOM 1711 N N . GLU A 1 219 ? 19.072 19.648 6.132 1.00 84.00 219 GLU A N 1
ATOM 1712 C CA . GLU A 1 219 ? 18.843 20.743 5.184 1.00 84.00 219 GLU A CA 1
ATOM 1713 C C . GLU A 1 219 ? 20.008 20.886 4.198 1.00 84.00 219 GLU A C 1
ATOM 1715 O O . GLU A 1 219 ? 19.821 21.341 3.072 1.00 84.00 219 GLU A O 1
ATOM 1720 N N . LYS A 1 220 ? 21.207 20.467 4.621 1.00 85.06 220 LYS A N 1
ATOM 1721 C CA . LYS A 1 220 ? 22.464 20.565 3.869 1.00 85.06 220 LYS A CA 1
ATOM 1722 C C . LYS A 1 220 ? 22.735 19.355 2.969 1.00 85.06 220 LYS A C 1
ATOM 1724 O O . LYS A 1 220 ? 23.764 19.323 2.300 1.00 85.06 220 LYS A O 1
ATOM 1729 N N . LEU A 1 221 ? 21.845 18.364 2.956 1.00 92.94 221 LEU A N 1
ATOM 1730 C CA . LEU A 1 221 ? 21.901 17.249 2.014 1.00 92.94 221 LEU A CA 1
ATOM 1731 C C . LEU A 1 221 ? 21.386 17.687 0.643 1.00 92.94 221 LEU A C 1
ATOM 1733 O O . LEU A 1 221 ? 20.300 18.263 0.543 1.00 92.94 221 LEU A O 1
ATOM 1737 N N . ILE A 1 222 ? 22.158 17.377 -0.397 1.00 93.06 222 ILE A N 1
ATOM 1738 C CA . ILE A 1 222 ? 21.889 17.743 -1.789 1.00 93.06 222 ILE A CA 1
ATOM 1739 C C . ILE A 1 222 ? 21.364 16.504 -2.526 1.00 93.06 222 ILE A C 1
ATOM 1741 O O . ILE A 1 222 ? 22.135 15.566 -2.736 1.00 93.06 222 ILE A O 1
ATOM 1745 N N . PRO A 1 223 ? 20.079 16.455 -2.921 1.00 90.50 223 PRO A N 1
ATOM 1746 C CA . PRO A 1 223 ? 19.565 15.377 -3.760 1.00 90.50 223 PRO A CA 1
ATOM 1747 C C . PRO A 1 223 ? 20.231 15.331 -5.134 1.00 90.50 223 PRO A C 1
ATOM 1749 O O . PRO A 1 223 ? 20.517 16.372 -5.727 1.00 90.50 223 PRO A O 1
ATOM 1752 N N . ILE A 1 224 ? 20.438 14.121 -5.652 1.00 86.88 224 ILE A N 1
ATOM 1753 C CA . ILE A 1 224 ? 21.016 13.898 -6.976 1.00 86.88 224 ILE A CA 1
ATOM 1754 C C . ILE A 1 224 ? 19.914 13.554 -7.968 1.00 86.88 224 ILE A C 1
ATOM 1756 O O . ILE A 1 224 ? 19.279 12.504 -7.885 1.00 86.88 224 ILE A O 1
ATOM 1760 N N . TYR A 1 225 ? 19.730 14.445 -8.939 1.00 81.88 225 TYR A N 1
ATOM 1761 C CA . TYR A 1 225 ? 18.818 14.257 -10.058 1.00 81.88 225 TYR A CA 1
ATOM 1762 C C . TYR A 1 225 ? 19.639 13.908 -11.305 1.00 81.88 225 TYR A C 1
ATOM 1764 O O . TYR A 1 225 ? 20.318 14.755 -11.881 1.00 81.88 225 TYR A O 1
ATOM 1772 N N . GLY A 1 226 ? 19.629 12.634 -11.694 1.00 74.00 226 GLY A N 1
ATOM 1773 C CA . GLY A 1 226 ? 20.223 12.152 -12.943 1.00 74.00 226 GLY A CA 1
ATOM 1774 C C . GLY A 1 226 ? 19.223 12.124 -14.104 1.00 74.00 226 GLY A C 1
ATOM 1775 O O . GLY A 1 226 ? 18.019 12.313 -13.917 1.00 74.00 226 GLY A O 1
ATOM 1776 N N . ARG A 1 227 ? 19.702 11.815 -15.319 1.00 62.97 227 ARG A N 1
ATOM 1777 C CA . ARG A 1 227 ? 18.813 11.406 -16.422 1.00 62.97 227 ARG A CA 1
ATOM 1778 C C . ARG A 1 227 ? 18.046 10.159 -15.960 1.00 62.97 227 ARG A C 1
ATOM 1780 O O . ARG A 1 227 ? 18.675 9.176 -15.5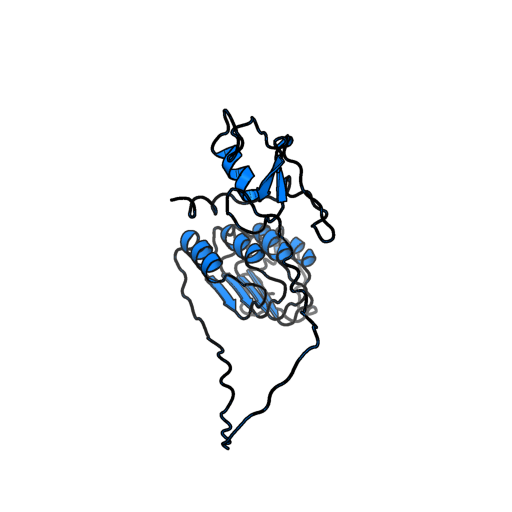92 1.00 62.97 227 ARG A O 1
ATOM 1787 N N . ASN A 1 228 ? 16.713 10.227 -15.963 1.00 55.12 228 ASN A N 1
ATOM 1788 C CA . ASN A 1 228 ? 15.777 9.215 -15.435 1.00 55.12 228 ASN A CA 1
ATOM 1789 C C . ASN A 1 228 ? 15.588 9.180 -13.903 1.00 55.12 228 ASN A C 1
ATOM 1791 O O . ASN A 1 228 ? 14.934 8.267 -13.403 1.00 55.12 228 ASN A O 1
ATOM 1795 N N . ALA A 1 229 ? 16.100 10.158 -13.147 1.00 59.91 229 ALA A N 1
ATOM 1796 C CA . ALA A 1 229 ? 15.791 10.257 -11.720 1.00 59.91 229 ALA A CA 1
ATOM 1797 C C . ALA A 1 229 ? 14.368 10.808 -11.479 1.00 59.91 229 ALA A C 1
ATOM 1799 O O . ALA A 1 229 ? 13.866 11.597 -12.288 1.00 59.91 229 ALA A O 1
ATOM 1800 N N . PRO A 1 230 ? 13.715 10.438 -10.361 1.00 59.06 230 PRO A N 1
ATOM 1801 C CA . PRO A 1 230 ? 12.459 11.056 -9.950 1.00 59.06 230 PRO A CA 1
ATOM 1802 C C . PRO A 1 230 ? 12.621 12.578 -9.832 1.00 59.06 230 PRO A C 1
ATOM 1804 O O . PRO A 1 230 ? 13.564 13.053 -9.207 1.00 59.06 230 PRO A O 1
ATOM 1807 N N . GLN A 1 231 ? 11.679 13.350 -10.385 1.00 63.12 231 GLN A N 1
ATOM 1808 C CA . GLN A 1 231 ? 11.671 14.824 -10.289 1.00 63.12 231 GLN A CA 1
ATOM 1809 C C . GLN A 1 231 ? 11.221 15.341 -8.909 1.00 63.12 231 GLN A C 1
ATOM 1811 O O . GLN A 1 231 ? 11.042 16.539 -8.700 1.00 63.12 231 GLN A O 1
ATOM 1816 N N . THR A 1 232 ? 10.983 14.437 -7.962 1.00 75.25 232 THR A N 1
ATOM 1817 C CA . THR A 1 232 ? 10.533 14.753 -6.608 1.00 75.25 232 THR A CA 1
ATOM 1818 C C . THR A 1 232 ? 11.709 14.717 -5.650 1.00 75.25 232 THR A C 1
ATOM 1820 O O . THR A 1 232 ? 12.437 13.726 -5.610 1.00 75.25 232 THR A O 1
ATOM 1823 N N . ASP A 1 233 ? 11.852 15.758 -4.833 1.00 79.44 233 ASP A N 1
ATOM 1824 C CA . ASP A 1 233 ? 12.892 15.803 -3.811 1.00 79.44 233 ASP A CA 1
ATOM 1825 C C . ASP A 1 233 ? 12.688 14.657 -2.795 1.00 79.44 233 ASP A C 1
ATOM 1827 O O . ASP A 1 233 ? 11.648 14.591 -2.122 1.00 79.44 233 ASP A O 1
ATOM 1831 N N . PRO A 1 234 ? 13.668 13.740 -2.668 1.00 73.69 234 PRO A N 1
ATOM 1832 C CA . PRO A 1 234 ? 13.555 12.561 -1.824 1.00 73.69 234 PRO A CA 1
ATOM 1833 C C . PRO A 1 234 ? 13.388 12.908 -0.344 1.00 73.69 234 PRO A C 1
ATOM 1835 O O . PRO A 1 234 ? 12.871 12.096 0.419 1.00 73.69 234 PRO A O 1
ATOM 1838 N N . ARG A 1 235 ? 13.754 14.126 0.068 1.00 76.56 235 ARG A N 1
ATOM 1839 C CA . ARG A 1 235 ? 13.650 14.595 1.453 1.00 76.56 235 ARG A CA 1
ATOM 1840 C C . ARG A 1 235 ? 12.212 14.829 1.910 1.00 76.56 235 ARG A C 1
ATOM 1842 O O . ARG A 1 235 ? 11.967 14.896 3.119 1.00 76.56 235 ARG A O 1
ATOM 1849 N N . PHE A 1 236 ? 11.274 14.926 0.963 1.00 72.06 236 PHE A N 1
ATOM 1850 C CA . PHE A 1 236 ? 9.832 14.987 1.221 1.00 72.06 236 PHE A CA 1
ATOM 1851 C C . PHE A 1 236 ? 9.158 13.613 1.236 1.00 72.06 236 PHE A C 1
ATOM 1853 O O . PHE A 1 236 ? 7.995 13.508 1.633 1.00 72.06 236 PHE A O 1
ATOM 1860 N N . LEU A 1 237 ? 9.865 12.552 0.840 1.00 61.97 237 LEU A N 1
ATOM 1861 C CA . LEU A 1 237 ? 9.353 11.194 0.964 1.00 61.97 237 LEU A CA 1
ATOM 1862 C C . LEU A 1 237 ? 9.278 10.837 2.453 1.00 61.97 237 LEU A C 1
ATOM 1864 O O . LEU A 1 237 ? 10.278 10.853 3.175 1.00 61.97 237 LEU A O 1
ATOM 1868 N N . LYS A 1 238 ? 8.069 10.523 2.923 1.00 49.72 238 LYS A N 1
ATOM 1869 C CA . LYS A 1 238 ? 7.837 10.052 4.289 1.00 49.72 238 LYS A CA 1
ATOM 1870 C C . LYS A 1 238 ? 8.211 8.573 4.367 1.00 49.72 238 LYS A C 1
ATOM 1872 O O . LYS A 1 238 ? 7.407 7.716 4.007 1.00 49.72 238 LYS A O 1
ATOM 1877 N N . TYR A 1 239 ? 9.428 8.287 4.815 1.00 50.25 239 TYR A N 1
ATOM 1878 C CA . TYR A 1 239 ? 9.835 6.938 5.202 1.00 50.25 239 TYR A CA 1
ATOM 1879 C C . TYR A 1 239 ? 9.306 6.659 6.611 1.00 50.25 239 TYR A C 1
ATOM 1881 O O . TYR A 1 239 ? 9.529 7.454 7.521 1.00 50.25 239 TYR A O 1
ATOM 1889 N N . ASN A 1 240 ? 8.570 5.563 6.798 1.00 38.47 240 ASN A N 1
ATOM 1890 C CA . ASN A 1 240 ? 8.203 5.097 8.135 1.00 38.47 240 ASN A CA 1
ATOM 1891 C C . ASN A 1 240 ? 9.410 4.354 8.729 1.00 38.47 240 ASN A C 1
ATOM 1893 O O . ASN A 1 240 ? 9.759 3.268 8.275 1.00 38.47 240 ASN A O 1
ATOM 1897 N N . PHE A 1 241 ? 10.062 4.958 9.724 1.00 43.25 241 PHE A N 1
ATOM 1898 C CA . PHE A 1 241 ? 11.356 4.531 10.284 1.00 43.25 241 PHE A CA 1
ATOM 1899 C C . PHE A 1 241 ? 11.317 3.304 11.210 1.00 43.25 241 PHE A C 1
ATOM 1901 O O . PHE A 1 241 ? 12.345 2.941 11.777 1.00 43.25 241 PHE A O 1
ATOM 1908 N N . PHE A 1 242 ? 10.187 2.603 11.320 1.00 37.94 242 PHE A N 1
ATOM 1909 C CA . PHE A 1 242 ? 10.151 1.313 12.022 1.00 37.94 242 PHE A CA 1
ATOM 1910 C C . PHE A 1 242 ? 10.995 0.232 11.310 1.00 37.94 242 PHE A C 1
ATOM 1912 O O . PHE A 1 242 ? 11.506 -0.681 11.952 1.00 37.94 242 PHE A O 1
ATOM 1919 N N . PHE A 1 243 ? 11.250 0.385 10.004 1.00 37.69 243 PHE A N 1
ATOM 1920 C CA . PHE A 1 243 ? 11.801 -0.683 9.162 1.00 37.69 243 PHE A CA 1
ATOM 1921 C C . PHE A 1 243 ? 13.327 -0.823 9.097 1.00 37.69 243 PHE A C 1
ATOM 1923 O O . PHE A 1 243 ? 13.795 -1.878 8.679 1.00 37.69 243 PHE A O 1
ATOM 1930 N N . LEU A 1 244 ? 14.123 0.167 9.519 1.00 38.44 244 LEU A N 1
ATOM 1931 C CA . LEU A 1 244 ? 15.593 0.048 9.462 1.00 38.44 244 LEU A CA 1
ATOM 1932 C C . LEU A 1 244 ? 16.265 -0.362 10.785 1.00 38.44 244 LEU A C 1
ATOM 1934 O O . LEU A 1 244 ? 17.451 -0.687 10.777 1.00 38.44 244 LEU A O 1
ATOM 1938 N N . ASN A 1 245 ? 15.553 -0.399 11.916 1.00 34.03 245 ASN A N 1
ATOM 1939 C CA . ASN A 1 245 ? 16.149 -0.869 13.180 1.00 34.03 245 ASN A CA 1
ATOM 1940 C C . ASN A 1 245 ? 16.377 -2.392 13.218 1.00 34.03 245 ASN A C 1
ATOM 1942 O O . ASN A 1 245 ? 17.121 -2.871 14.065 1.00 34.03 245 ASN A O 1
ATOM 1946 N N . LEU A 1 246 ? 15.799 -3.145 12.279 1.00 39.50 246 LEU A N 1
ATOM 1947 C CA . LEU A 1 246 ? 15.971 -4.598 12.156 1.00 39.50 246 LEU A CA 1
ATOM 1948 C C . LEU A 1 246 ? 17.182 -5.029 11.309 1.00 39.50 246 LEU A C 1
ATOM 1950 O O . LEU A 1 246 ? 17.414 -6.225 11.171 1.00 39.50 246 LEU A O 1
ATOM 1954 N N . TYR A 1 247 ? 17.938 -4.085 10.739 1.00 33.34 247 TYR A N 1
ATOM 1955 C CA . TYR A 1 247 ? 19.076 -4.372 9.851 1.00 33.34 247 TYR A CA 1
ATOM 1956 C C . TYR A 1 247 ? 20.449 -3.960 10.417 1.00 33.34 247 TYR A C 1
ATOM 1958 O O . TYR A 1 247 ? 21.457 -4.155 9.746 1.00 33.34 247 TYR A O 1
ATOM 1966 N N . LEU A 1 248 ? 20.513 -3.390 11.629 1.00 35.53 248 LEU A N 1
ATOM 1967 C CA . LEU A 1 248 ? 21.766 -2.918 12.249 1.00 35.53 248 LEU A CA 1
ATOM 1968 C C . LEU A 1 248 ? 22.035 -3.503 13.654 1.00 35.53 248 LEU A C 1
ATOM 1970 O O . LEU A 1 248 ? 22.735 -2.884 14.456 1.00 35.53 248 LEU A O 1
ATOM 1974 N N . GLN A 1 249 ? 21.521 -4.703 13.932 1.00 35.03 249 GLN A N 1
ATOM 1975 C CA . GLN A 1 249 ? 21.993 -5.597 15.001 1.00 35.03 249 GLN A CA 1
ATOM 1976 C C . GLN A 1 249 ? 22.402 -6.933 14.390 1.00 35.03 249 GLN A C 1
ATOM 1978 O O . GLN A 1 249 ? 23.372 -7.521 14.914 1.00 35.03 249 GLN A O 1
#

Secondary structure (DSSP, 8-state):
-EETT-SS----GGGSPPS-GGG--EEEEEEES----GGGGGGGTT-TT--EEEEES-TT-BHHHHHHGGGGTTT--EEEEES-TB--HHHHHGGGG-TT--EEEEE--TT---HHHHHHHHHHH-S------------PPP----------------------------B-TTT-SB-TTEEE-TTS-EEEHHHHHHHHHHTTTS-B-TTT--B--GGG-EE---TT--SS-GGGS---GGGSTTS--

Sequence (249 aa):
VRFKNWGTFISNYNAIPIGAPSQFKIEEIRAINACITSEGFAYLDGLTDLKKIHLEKCNQINDSSMARCNKVKDTLESIALIDLVQISENGLAYLAGLTNLKHVILARLPSVKHREVVLKLLQNELPRYLYSMASTERTSPDNNNTSSSSSSDRNDERKTSSNHDKESGFECNICLETAHNAVLSLCGHLFCWPCIHQWLETRAHNPTCPVCKSSISREKLIPIYGRNAPQTDPRFLKYNFFFLNLYLQ

pLDDT: mean 76.7, std 22.49, range [28.62, 98.38]

Foldseek 3Di:
DAWPPGPDDDPDPVPPDDDDPVVTAAAEAAAACDQDALVNLLVLAPRARHAEYEDYNHARYALSSLLSCLSCLAHYAEYADYQHARYELSSLLSNLSNQNHAYYHYYNHVRHPCVVLSVVSCCVSHVHDDDDDPDPDPDDDDDDDDDDDDDDDDDDDDDDPPPPPPPVADAAPQPRHRADQWKAAPVGHIHRPLRQVVQCVVVVPFRADPPPRHGGDLVRIHTDDDDPRDPDNCSPDDDPPPSCVVPPD

Radius of gyration: 24.72 Å; chains: 1; bounding box: 74×58×55 Å